Protein 1W94 (pdb70)

Radius of gyration: 20.96 Å; Cα contacts (8 Å, |Δi|>4): 658; chains: 2; bounding box: 46×51×63 Å

Secondary structure (DSSP, 8-state):
--EEE-SS--HHHHHHHHHHHH--PPB------HHHHHHHHSS-EEEEEEETTEEEEEEEE-TTS-EEEEEEEEEEE------SS---EES---TT-HHHHH---EE--S--TTEE-----SSSSB----TTSS--SEEEEEEEEEE-/-EEESSS--HHHHHHHHHHHH----B------HHHHHHHHTS-EEEEEEETTEEEEEEEE-TTS-EEEEEEEEEEE--------EES---TT-HHHHH---EE-----SB-----SSSSB----TTSS--SEEEEEEEEEE-

Sequence (290 aa):
HLLTTSRKPSQRTRSFSQRLSRIGWRYINRGKSLRDVLIEARGPVAVVSERHGNPARITFLDERGGERGYILFNPSFEKKPELADKAVRVSSCPPGSEGLCNLGLEVDESSSRDAWSIRTDEEYAWVELDARGTPAGFKLLIRDFRVGLLTTSRKPSQRTRSFSQRLSRIGWRYINRGKSLRDVLIEARGPVAVVSERHGNPARITFLDERGGERGYILFNPSFEKKPEKAVRVSSCPPGSEGLCNLGLEVDESRDAWSIRTDEEYAWVELDARGTPAGFKLLIRDFRVG

B-factor: mean 31.43, std 5.32, range [19.99, 62.9]

Nearest PDB structures (foldseek):
  1w94-assembly1_A  TM=1.005E+00  e=1.366E-31  Methanothermobacter thermautotrophicus
  1w94-assembly2_B  TM=9.569E-01  e=9.594E-29  Methanothermobacter thermautotrophicus
  8v84-assembly1_x  TM=6.342E-01  e=5.385E-05  Saccharomyces cerevisiae BY4741
  8ev3-assembly1_x  TM=5.780E-01  e=7.832E-05  Schizosaccharomyces pombe
  7ohx-assembly1_x  TM=6.015E-01  e=1.462E-04  Saccharomyces cerevisiae S288C

Solvent-accessible surface area: 15307 Å² total

Foldseek 3Di:
DEEEEDEPAAPQLVVLRVLLCVLPHHYDYPHDDVVVVLVVVCFKYWYQYDDPRFGFKIWIAGSVGHTFKMFGWGKWADPRFAAPDNAQEEQDQPPPRVSVNVSPHHHDNPDQASYHYWDDDPPARIKAGHRVNDGRRIMTRTRDMDGD/DEEEDPPAAPQQVVLRVLLCVCPHDYDYPYDDPLVVLVVVVWKYWYFYDDPRFGFKIWIATSVRHTQKMFGWGKWADPRAPPAQEELDQPPPRVQVNVSPHHYDVPASYHYWDDDPPARIKAGGNVPDGRGIMTRTRDMDGD

CATH classification: 3.40.50.10480

InterPro domains:
  IPR007109 Brix domain [PS50833] (1-155)
  IPR007109 Brix domain [SM00879] (2-153)
  IPR023548 Probable Brix domain-containing ribosomal biogenesis protein [MF_00699] (1-154)

Organism: Methanothermobacter thermautotrophicus (strain ATCC 29096 / DSM 1053 / JCM 10044 / NBRC 100330 / Delta H) (NCBI:txid187420)

Structure (mmCIF, N/CA/C/O backbone):
data_1W94
#
_entry.id   1W94
#
_cell.length_a   33.673
_cell.length_b   77.533
_cell.length_c   60.965
_cell.angle_alpha   90.00
_cell.angle_beta   100.01
_cell.angle_gamma   90.00
#
_symmetry.space_group_name_H-M   'P 1 21 1'
#
loop_
_entity.id
_entity.type
_entity.pdbx_description
1 polymer 'PROBABLE BRIX-DOMAIN RIBOSOMAL BIOGENESIS PROTEIN'
2 water water
#
loop_
_atom_site.group_PDB
_atom_site.id
_atom_site.type_symbol
_atom_site.label_atom_id
_atom_site.label_alt_id
_atom_site.label_comp_id
_atom_site.label_asym_id
_atom_site.label_entity_id
_atom_site.label_seq_id
_atom_site.pdbx_PDB_ins_code
_atom_site.Cartn_x
_atom_site.Cartn_y
_atom_site.Cartn_z
_atom_site.occupancy
_atom_site.B_iso_or_equiv
_atom_site.auth_seq_id
_atom_site.auth_comp_id
_atom_site.auth_asym_id
_atom_site.auth_atom_id
_atom_site.pdbx_PDB_model_num
ATOM 1 N N . HIS A 1 1 ? -4.347 -16.584 -34.715 1.00 40.94 0 HIS A N 1
ATOM 2 C CA . HIS A 1 1 ? -3.066 -16.428 -35.479 1.00 39.55 0 HIS A CA 1
ATOM 3 C C . HIS A 1 1 ? -1.965 -17.514 -35.312 1.00 38.68 0 HIS A C 1
ATOM 4 O O . HIS A 1 1 ? -0.946 -17.453 -36.010 1.00 39.01 0 HIS A O 1
ATOM 19 N N . LEU A 1 3 ? -0.986 -21.927 -33.865 1.00 31.56 2 LEU A N 1
ATOM 20 C CA . LEU A 1 3 ? -1.217 -23.189 -33.152 1.00 30.52 2 LEU A CA 1
ATOM 21 C C . LEU A 1 3 ? -0.193 -23.302 -32.007 1.00 29.93 2 LEU A C 1
ATOM 22 O O . LEU A 1 3 ? 1.002 -23.087 -32.212 1.00 30.25 2 LEU A O 1
ATOM 27 N N . LEU A 1 4 ? -0.662 -23.662 -30.825 1.00 28.20 3 LEU A N 1
ATOM 28 C CA . LEU A 1 4 ? 0.219 -23.923 -29.715 1.00 27.87 3 LEU A CA 1
ATOM 29 C C . LEU A 1 4 ? 0.174 -25.414 -29.371 1.00 27.61 3 LEU A C 1
ATOM 30 O O . LEU A 1 4 ? -0.888 -26.039 -29.378 1.00 27.38 3 LEU A O 1
ATOM 35 N N . THR A 1 5 ? 1.345 -25.937 -29.010 1.00 27.33 4 THR A N 1
ATOM 36 C CA . THR A 1 5 ? 1.520 -27.282 -28.489 1.00 26.62 4 THR A CA 1
ATOM 37 C C . THR A 1 5 ? 2.690 -27.264 -27.491 1.00 27.06 4 THR A C 1
ATOM 38 O O . THR A 1 5 ? 3.293 -26.211 -27.231 1.00 25.25 4 THR A O 1
ATOM 42 N N . THR A 1 6 ? 2.968 -28.430 -26.918 1.00 27.47 5 THR A N 1
ATOM 43 C CA . THR A 1 6 ? 4.048 -28.614 -25.958 1.00 28.33 5 THR A CA 1
ATOM 44 C C . THR A 1 6 ? 5.118 -29.540 -26.539 1.00 28.13 5 THR A C 1
ATOM 45 O O . THR A 1 6 ? 4.941 -30.116 -27.608 1.00 29.15 5 THR A O 1
ATOM 49 N N . SER A 1 7 ? 6.225 -29.675 -25.820 1.00 28.30 6 SER A N 1
ATOM 50 C CA . SER A 1 7 ? 7.180 -30.738 -26.031 1.00 29.28 6 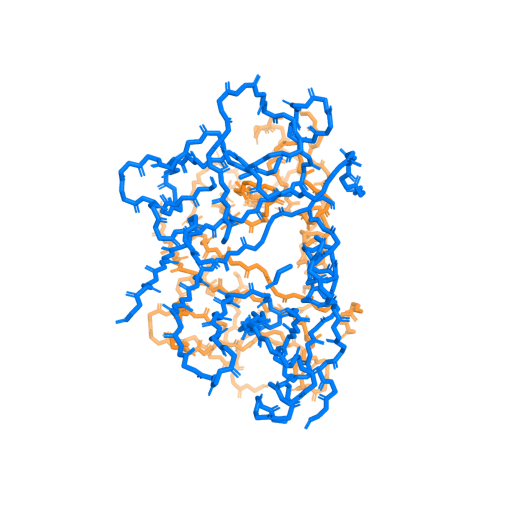SER A CA 1
ATOM 51 C C . SER A 1 7 ? 6.503 -32.108 -25.750 1.00 29.10 6 SER A C 1
ATOM 52 O O . SER A 1 7 ? 5.442 -32.166 -25.128 1.00 28.47 6 SER A O 1
ATOM 55 N N . ARG A 1 8 ? 7.095 -33.196 -26.233 1.00 30.04 7 ARG A N 1
ATOM 56 C CA . ARG A 1 8 ? 6.535 -34.526 -25.993 1.00 30.11 7 ARG A CA 1
ATOM 57 C C . ARG A 1 8 ? 6.579 -34.920 -24.510 1.00 30.36 7 ARG A C 1
ATOM 58 O O . ARG A 1 8 ? 7.527 -34.584 -23.807 1.00 30.95 7 ARG A O 1
ATOM 66 N N . LYS A 1 9 ? 5.539 -35.624 -24.067 1.00 30.37 8 LYS A N 1
ATOM 67 C CA . LYS A 1 9 ? 5.366 -36.085 -22.683 1.00 30.92 8 LYS A CA 1
ATOM 68 C C . LYS A 1 9 ? 5.480 -34.956 -21.639 1.00 30.67 8 LYS A C 1
ATOM 69 O O . LYS A 1 9 ? 6.401 -34.987 -20.809 1.00 31.36 8 LYS A O 1
ATOM 75 N N . PRO A 1 10 ? 4.559 -33.958 -21.682 1.00 30.21 9 PRO A N 1
ATOM 76 C CA . PRO A 1 10 ? 4.571 -32.830 -20.756 1.00 29.70 9 PRO A CA 1
ATOM 77 C C . PRO A 1 10 ? 3.972 -33.197 -19.397 1.00 29.02 9 PRO A C 1
ATOM 78 O O . PRO A 1 10 ? 3.105 -34.083 -19.297 1.00 27.97 9 PRO A O 1
ATOM 82 N N . SER A 1 11 ? 4.393 -32.493 -18.357 1.00 29.15 10 SER A N 1
ATOM 83 C CA . SER A 1 11 ? 3.806 -32.698 -17.035 1.00 29.30 10 SER A CA 1
ATOM 84 C C . SER A 1 11 ? 2.406 -32.095 -17.001 1.00 29.32 10 SER A C 1
ATOM 85 O O . SER A 1 11 ? 2.050 -31.300 -17.868 1.00 28.75 10 SER A O 1
ATOM 88 N N . GLN A 1 12 ? 1.635 -32.436 -15.973 1.00 29.59 11 GLN A N 1
ATOM 89 C CA . GLN A 1 12 ? 0.340 -31.798 -15.731 1.00 30.51 11 GLN A CA 1
ATOM 90 C C . GLN A 1 12 ? 0.432 -30.271 -15.720 1.00 30.51 11 GLN A C 1
ATOM 91 O O . GLN A 1 12 ? -0.424 -29.590 -16.292 1.00 30.11 11 GLN A O 1
ATOM 97 N N . ARG A 1 13 ? 1.457 -29.731 -15.059 1.00 30.12 12 ARG A N 1
ATOM 98 C CA . ARG A 1 13 ? 1.614 -28.276 -14.969 1.00 30.31 12 ARG A CA 1
ATOM 99 C C . ARG A 1 13 ? 1.874 -27.629 -16.339 1.00 29.60 12 ARG A C 1
ATOM 100 O O . ARG A 1 13 ? 1.321 -26.573 -16.663 1.00 28.67 12 ARG A O 1
ATOM 108 N N . THR A 1 14 ? 2.719 -28.262 -17.135 1.00 29.04 13 THR A N 1
ATOM 109 C CA . THR A 1 14 ? 2.983 -27.770 -18.469 1.00 29.21 13 THR A CA 1
ATOM 110 C C . THR A 1 14 ? 1.708 -27.791 -19.326 1.00 29.62 13 THR A C 1
ATOM 111 O O . THR A 1 14 ? 1.447 -26.838 -20.059 1.00 29.38 13 THR A O 1
ATOM 115 N N . ARG A 1 15 ? 0.917 -28.862 -19.201 1.00 30.26 14 ARG A N 1
ATOM 116 C CA . ARG A 1 15 ? -0.399 -28.966 -19.875 1.00 31.57 14 ARG A CA 1
ATOM 117 C C . ARG A 1 15 ? -1.356 -27.842 -19.475 1.00 29.94 14 ARG A C 1
ATOM 118 O O . ARG A 1 15 ? -1.925 -27.181 -20.321 1.00 29.32 14 ARG A O 1
ATOM 126 N N . SER A 1 16 ? -1.547 -27.683 -18.172 1.00 29.65 15 SER A N 1
ATOM 127 C CA . SER A 1 16 ? -2.412 -26.672 -17.611 1.00 29.95 15 SER A CA 1
ATOM 128 C C . SER A 1 16 ? -2.005 -25.292 -18.077 1.00 28.98 15 SER A C 1
ATOM 129 O O . SER A 1 16 ? -2.849 -24.493 -18.514 1.00 28.30 15 SER A O 1
ATOM 132 N N . PHE A 1 17 ? -0.712 -25.002 -17.939 1.00 28.05 16 PHE A N 1
ATOM 133 C CA . PHE A 1 17 ? -0.175 -23.739 -18.388 1.00 27.67 16 PHE A CA 1
ATOM 134 C C . PHE A 1 17 ? -0.493 -23.487 -19.857 1.00 27.93 16 PHE A C 1
ATOM 135 O O . PHE A 1 17 ? -0.942 -22.392 -20.219 1.00 28.34 16 PHE A O 1
ATOM 143 N N . SER A 1 18 ? -0.220 -24.476 -20.700 1.00 26.66 17 SER A N 1
ATOM 144 C CA . SER A 1 18 ? -0.278 -24.268 -22.151 1.00 27.43 17 SER A CA 1
ATOM 145 C C . SER A 1 18 ? -1.716 -24.167 -22.634 1.00 27.74 17 SER A C 1
ATOM 146 O O . SER A 1 18 ? -2.021 -23.333 -23.479 1.00 27.33 17 SER A O 1
ATOM 149 N N . GLN A 1 19 ? -2.594 -24.985 -22.047 1.00 27.81 18 GLN A N 1
ATOM 150 C CA . GLN A 1 19 ? -4.014 -24.877 -22.331 1.00 29.59 18 GLN A CA 1
ATOM 151 C C . GLN A 1 19 ? -4.554 -23.494 -21.919 1.00 28.99 18 GLN A C 1
ATOM 152 O O . GLN A 1 19 ? -5.254 -22.847 -22.701 1.00 28.73 18 GLN A O 1
ATOM 158 N N . ARG A 1 20 ? -4.248 -23.060 -20.695 1.00 28.82 19 ARG A N 1
ATOM 159 C CA . ARG A 1 20 ? -4.565 -21.696 -20.242 1.00 29.19 19 ARG A CA 1
ATOM 160 C C . ARG A 1 20 ? -4.084 -20.611 -21.213 1.00 28.26 19 ARG A C 1
ATOM 161 O O . ARG A 1 20 ? -4.837 -19.718 -21.567 1.00 27.24 19 ARG A O 1
ATOM 169 N N . LEU A 1 21 ? -2.798 -20.653 -21.581 1.00 27.55 20 LEU A N 1
ATOM 170 C CA . LEU A 1 21 ? -2.223 -19.606 -22.429 1.00 26.91 20 LEU A CA 1
ATOM 171 C C . LEU A 1 21 ? -2.909 -19.570 -23.783 1.00 27.62 20 LEU A C 1
ATOM 172 O O . LEU A 1 21 ? -3.187 -18.485 -24.334 1.00 25.88 20 LEU A O 1
ATOM 177 N N . SER A 1 22 ? -3.200 -20.750 -24.329 1.00 27.88 21 SER A N 1
ATOM 178 C CA . SER A 1 22 ? -3.793 -20.792 -25.664 1.00 29.59 21 SER A CA 1
ATOM 179 C C . SER A 1 22 ? -5.231 -20.234 -25.653 1.00 28.38 21 SER A C 1
ATOM 180 O O . SER A 1 22 ? -5.628 -19.515 -26.555 1.00 29.84 21 SER A O 1
ATOM 183 N N . ARG A 1 23 ? -5.963 -20.494 -24.583 1.00 28.64 22 ARG A N 1
ATOM 184 C CA . ARG A 1 23 ? -7.250 -19.878 -24.365 1.00 28.94 22 ARG A CA 1
ATOM 185 C C . ARG A 1 23 ? -7.122 -18.371 -24.265 1.00 27.19 22 ARG A C 1
ATOM 186 O O . ARG A 1 23 ? -7.898 -17.668 -24.878 1.00 26.40 22 ARG A O 1
ATOM 194 N N . ILE A 1 24 ? -6.156 -17.890 -23.481 1.00 26.23 23 ILE A N 1
ATOM 195 C CA . ILE A 1 24 ? -5.954 -16.442 -23.280 1.00 25.33 23 ILE A CA 1
ATOM 196 C C . ILE A 1 24 ? -5.671 -15.730 -24.618 1.00 25.65 23 ILE A C 1
ATOM 197 O O . ILE A 1 24 ? -6.212 -14.652 -24.910 1.00 25.85 23 ILE A O 1
ATOM 210 N N . GLY A 1 26 ? -6.320 -17.008 -27.680 1.00 26.96 25 GLY A N 1
ATOM 211 C CA . GLY A 1 26 ? -7.183 -17.487 -28.787 1.00 27.55 25 GLY A CA 1
ATOM 212 C C . GLY A 1 26 ? -6.365 -18.237 -29.853 1.00 28.01 25 GLY A C 1
ATOM 213 O O . GLY A 1 26 ? -6.694 -18.216 -31.020 1.00 27.78 25 GLY A O 1
ATOM 214 N N . TRP A 1 27 ? -5.281 -18.881 -29.438 1.00 27.68 26 TRP A N 1
ATOM 215 C CA . TRP A 1 27 ? -4.493 -19.736 -30.326 1.00 29.04 26 TRP A CA 1
ATOM 216 C C . TRP A 1 27 ? -5.113 -21.143 -30.301 1.00 29.91 26 TRP A C 1
ATOM 217 O O . TRP A 1 27 ? -5.630 -21.546 -29.279 1.00 30.43 26 TRP A O 1
ATOM 228 N N . ARG A 1 28 ? -5.101 -21.874 -31.407 1.00 30.56 27 ARG A N 1
ATOM 229 C CA . ARG A 1 28 ? -5.576 -23.265 -31.355 1.00 31.78 27 ARG A CA 1
ATOM 230 C C . ARG A 1 28 ? -4.594 -24.187 -30.606 1.00 31.79 27 ARG A C 1
ATOM 231 O O . ARG A 1 28 ? -3.396 -24.191 -30.901 1.00 32.05 27 ARG A O 1
ATOM 239 N N . TYR A 1 29 ? -5.096 -24.955 -29.633 1.00 31.85 28 TYR A N 1
ATOM 240 C CA . TYR A 1 29 ? -4.242 -25.885 -28.875 1.00 31.67 28 TYR A CA 1
ATOM 241 C C . TYR A 1 29 ? -4.402 -27.330 -29.336 1.00 31.75 28 TYR A C 1
ATOM 242 O O . TYR A 1 29 ? -5.527 -27.817 -29.479 1.00 31.87 28 TYR A O 1
ATOM 251 N N . ILE A 1 30 ? -3.284 -28.030 -29.540 1.00 30.98 29 ILE A N 1
ATOM 252 C CA . ILE A 1 30 ? -3.339 -29.481 -29.806 1.00 30.59 29 ILE A CA 1
ATOM 253 C C . ILE A 1 30 ? -2.417 -30.263 -28.878 1.00 29.69 29 ILE A C 1
ATOM 254 O O . ILE A 1 30 ? -1.326 -29.801 -28.552 1.00 28.76 29 ILE A O 1
ATOM 259 N N . ASN A 1 31 ? -2.842 -31.463 -28.481 1.00 28.67 30 ASN A N 1
ATOM 260 C CA . ASN A 1 31 ? -1.973 -32.328 -27.694 1.00 28.17 30 ASN A CA 1
ATOM 261 C C . ASN A 1 31 ? -0.830 -32.775 -28.588 1.00 26.57 30 ASN A C 1
ATOM 262 O O . ASN A 1 31 ? -1.021 -33.136 -29.774 1.00 25.37 30 ASN A O 1
ATOM 267 N N . ARG A 1 32 ? 0.355 -32.797 -28.015 1.00 25.16 31 ARG A N 1
ATOM 268 C CA . ARG A 1 32 ? 1.524 -33.069 -28.817 1.00 24.52 31 ARG A CA 1
ATOM 269 C C . ARG A 1 32 ? 1.569 -34.531 -29.217 1.00 23.98 31 ARG A C 1
ATOM 270 O O . ARG A 1 32 ? 2.039 -34.871 -30.314 1.00 23.97 31 ARG A O 1
ATOM 278 N N . GLY A 1 33 ? 1.054 -35.393 -28.338 1.00 23.36 32 GLY A N 1
ATOM 279 C CA . GLY A 1 33 ? 1.176 -36.833 -28.503 1.00 23.12 32 GLY A CA 1
ATOM 280 C C . GLY A 1 33 ? 2.619 -37.213 -28.813 1.00 23.03 32 GLY A C 1
ATOM 281 O O . GLY A 1 33 ? 3.540 -36.838 -28.085 1.00 22.39 32 GLY A O 1
ATOM 282 N N . LYS A 1 34 ? 2.811 -37.925 -29.912 1.00 22.33 33 LYS A N 1
ATOM 283 C CA . LYS A 1 34 ? 4.143 -38.388 -30.291 1.00 23.69 33 LYS A CA 1
ATOM 284 C C . LYS A 1 34 ? 4.639 -37.783 -31.626 1.00 24.00 33 LYS A C 1
ATOM 285 O O . LYS A 1 34 ? 5.523 -38.344 -32.286 1.00 22.94 33 LYS A O 1
ATOM 299 N N . SER A 1 36 ? 6.521 -35.439 -34.384 1.00 25.98 35 SER A N 1
ATOM 300 C CA . SER A 1 36 ? 7.654 -34.580 -34.672 1.00 25.72 35 SER A CA 1
ATOM 301 C C . SER A 1 36 ? 7.150 -33.147 -34.901 1.00 26.52 35 SER A C 1
ATOM 302 O O . SER A 1 36 ? 5.970 -32.911 -35.132 1.00 25.63 35 SER A O 1
ATOM 305 N N . LEU A 1 37 ? 8.068 -32.192 -34.821 1.00 28.23 36 LEU A N 1
ATOM 306 C CA . LEU A 1 37 ? 7.769 -30.808 -35.156 1.00 29.93 36 LEU A CA 1
ATOM 307 C C . LEU A 1 37 ? 7.251 -30.689 -36.562 1.00 29.53 36 LEU A C 1
ATOM 308 O O . LEU A 1 37 ? 6.334 -29.922 -36.815 1.00 30.23 36 LEU A O 1
ATOM 313 N N . ARG A 1 38 ? 7.850 -31.442 -37.483 1.00 29.28 37 ARG A N 1
ATOM 314 C CA . ARG A 1 38 ? 7.363 -31.488 -38.861 1.00 28.98 37 ARG A CA 1
ATOM 315 C C . ARG A 1 38 ? 5.872 -31.881 -38.965 1.00 29.10 37 ARG A C 1
ATOM 316 O O . ARG A 1 38 ? 5.102 -31.285 -39.740 1.00 28.64 37 ARG A O 1
ATOM 324 N N . ASP A 1 39 ? 5.458 -32.882 -38.195 1.00 28.45 38 ASP A N 1
ATOM 325 C CA . ASP A 1 39 ? 4.058 -33.272 -38.221 1.00 28.08 38 ASP A CA 1
ATOM 326 C C . ASP A 1 39 ? 3.162 -32.246 -37.519 1.00 27.02 38 ASP A C 1
ATOM 327 O O . ASP A 1 39 ? 2.020 -32.065 -37.898 1.00 26.47 38 ASP A O 1
ATOM 332 N N . VAL A 1 40 ? 3.680 -31.567 -36.511 1.00 26.02 39 VAL A N 1
ATOM 333 C CA . VAL A 1 40 ? 2.943 -30.431 -35.932 1.00 26.44 39 VAL A CA 1
ATOM 334 C C . VAL A 1 40 ? 2.725 -29.354 -36.989 1.00 27.06 39 VAL A C 1
ATOM 335 O O . VAL A 1 40 ? 1.618 -28.829 -37.121 1.00 27.75 39 VAL A O 1
ATOM 339 N N . LEU A 1 41 ? 3.750 -29.059 -37.784 1.00 27.37 40 LEU A N 1
ATOM 340 C CA . LEU A 1 41 ? 3.631 -27.974 -38.775 1.00 28.06 40 LEU A CA 1
ATOM 341 C C . LEU A 1 41 ? 2.644 -28.335 -39.887 1.00 27.90 40 LEU A C 1
ATOM 342 O O . LEU A 1 41 ? 1.909 -27.477 -40.402 1.00 27.03 40 LEU A O 1
ATOM 347 N N . ILE A 1 42 ? 2.612 -29.614 -40.245 1.00 28.03 41 ILE A N 1
ATOM 348 C CA . ILE A 1 42 ? 1.611 -30.112 -41.181 1.00 28.88 41 ILE A CA 1
ATOM 349 C C . ILE A 1 42 ? 0.206 -29.892 -40.633 1.00 28.65 41 ILE A C 1
ATOM 350 O O . ILE A 1 42 ? -0.681 -29.434 -41.352 1.00 29.25 41 ILE A O 1
ATOM 355 N N . GLU A 1 43 ? 0.002 -30.209 -39.368 1.00 28.60 42 GLU A N 1
ATOM 356 C CA . GLU A 1 43 ? -1.316 -30.019 -38.760 1.00 29.32 42 GLU A CA 1
ATOM 357 C C . GLU A 1 43 ? -1.709 -28.547 -38.642 1.00 29.39 42 GLU A C 1
ATOM 358 O O . GLU A 1 43 ? -2.876 -28.219 -38.816 1.00 28.65 42 GLU A O 1
ATOM 364 N N . ALA A 1 44 ? -0.731 -27.680 -38.367 1.00 28.60 43 ALA A N 1
ATOM 365 C CA . ALA A 1 44 ? -0.984 -26.257 -38.137 1.00 29.44 43 ALA A CA 1
ATOM 366 C C . ALA A 1 44 ? -1.316 -25.501 -39.416 1.00 30.17 43 ALA A C 1
ATOM 367 O O . ALA A 1 44 ? -2.162 -24.591 -39.407 1.00 31.59 43 ALA A O 1
ATOM 369 N N . ARG A 1 45 ? -0.661 -25.864 -40.518 1.00 30.05 44 ARG A N 1
ATOM 370 C CA . ARG A 1 45 ? -0.787 -25.109 -41.781 1.00 29.91 44 ARG A CA 1
ATOM 371 C C . ARG A 1 45 ? -0.661 -23.588 -41.549 1.00 29.70 44 ARG A C 1
ATOM 372 O O . ARG A 1 45 ? -1.489 -22.797 -42.009 1.00 29.32 44 ARG A O 1
ATOM 380 N N . GLY A 1 46 ? 0.397 -23.192 -40.848 1.00 29.13 45 GLY A N 1
ATOM 381 C CA . GLY A 1 46 ? 0.468 -21.844 -40.250 1.00 28.64 45 GLY A CA 1
ATOM 382 C C . GLY A 1 46 ? 1.557 -21.787 -39.189 1.00 27.25 45 GLY A C 1
ATOM 383 O O . GLY A 1 46 ? 2.237 -22.773 -38.975 1.00 27.28 45 GLY A O 1
ATOM 384 N N . PRO A 1 47 ? 1.783 -20.605 -38.583 1.00 26.72 46 PRO A N 1
ATOM 385 C CA . PRO A 1 47 ? 2.744 -20.480 -37.479 1.00 26.16 46 PRO A CA 1
ATOM 386 C C . PRO A 1 47 ? 2.410 -21.318 -36.237 1.00 25.53 46 PRO A C 1
ATOM 387 O O . PRO A 1 47 ? 1.238 -21.501 -35.892 1.00 24.66 46 PRO A O 1
ATOM 391 N N . VAL A 1 48 ? 3.455 -21.803 -35.577 1.00 24.82 47 VAL A N 1
ATOM 392 C CA . VAL A 1 48 ? 3.305 -22.519 -34.309 1.00 25.93 47 VAL A CA 1
ATOM 393 C C . VAL A 1 48 ? 4.216 -21.999 -33.190 1.00 25.55 47 VAL A C 1
ATOM 394 O O . VAL A 1 48 ? 5.314 -21.475 -33.459 1.00 24.62 47 VAL A O 1
ATOM 398 N N . ALA A 1 49 ? 3.739 -22.138 -31.949 1.00 25.98 48 ALA A N 1
ATOM 399 C CA . ALA A 1 49 ? 4.541 -21.980 -30.741 1.00 26.03 48 ALA A CA 1
ATOM 400 C C . ALA A 1 49 ? 4.560 -23.328 -30.004 1.00 26.72 48 ALA A C 1
ATOM 401 O O . ALA A 1 49 ? 3.509 -24.020 -29.903 1.00 26.27 48 ALA A O 1
ATOM 403 N N . VAL A 1 50 ? 5.746 -23.685 -29.501 1.00 25.58 49 VAL A N 1
ATOM 404 C CA . VAL A 1 50 ? 5.952 -24.898 -28.721 1.00 26.70 49 VAL A CA 1
ATOM 405 C C . VAL A 1 50 ? 6.411 -24.494 -27.303 1.00 26.94 49 VAL A C 1
ATOM 406 O O . VAL A 1 50 ? 7.435 -23.833 -27.142 1.00 26.60 49 VAL A O 1
ATOM 410 N N . VAL A 1 51 ? 5.632 -24.877 -26.291 1.00 26.83 50 VAL A N 1
ATOM 411 C CA . VAL A 1 51 ? 6.081 -24.720 -24.919 1.00 27.51 50 VAL A CA 1
ATOM 412 C C . VAL A 1 51 ? 6.877 -25.960 -24.555 1.00 27.72 50 VAL A C 1
ATOM 413 O O . VAL A 1 51 ? 6.314 -27.066 -24.471 1.00 27.95 50 VAL A O 1
ATOM 417 N N . SER A 1 52 ? 8.170 -25.789 -24.335 1.00 28.18 51 SER A N 1
ATOM 418 C CA . SER A 1 52 ? 8.992 -26.887 -23.825 1.00 29.85 51 SER A CA 1
ATOM 419 C C . SER A 1 52 ? 9.335 -26.713 -22.338 1.00 30.45 51 SER A C 1
ATOM 420 O O . SER A 1 52 ? 9.204 -25.610 -21.786 1.00 29.12 51 SER A O 1
ATOM 423 N N . GLU A 1 53 ? 9.742 -27.815 -21.703 1.00 30.91 52 GLU A N 1
ATOM 424 C CA . GLU A 1 53 ? 10.056 -27.843 -20.283 1.00 33.24 52 GLU A CA 1
ATOM 425 C C . GLU A 1 53 ? 11.492 -28.202 -20.002 1.00 33.92 52 GLU A C 1
ATOM 426 O O . GLU A 1 53 ? 12.183 -28.770 -20.846 1.00 35.53 52 GLU A O 1
ATOM 432 N N . ARG A 1 54 ? 11.920 -27.885 -18.792 1.00 33.84 53 ARG A N 1
ATOM 433 C CA . ARG A 1 54 ? 13.082 -28.511 -18.195 1.00 33.82 53 ARG A CA 1
ATOM 434 C C . ARG A 1 54 ? 12.619 -28.971 -16.821 1.00 32.19 53 ARG A C 1
ATOM 435 O O . ARG A 1 54 ? 12.043 -28.178 -16.071 1.00 31.07 53 ARG A O 1
ATOM 443 N N . HIS A 1 55 ? 12.871 -30.241 -16.487 1.00 30.09 54 HIS A N 1
ATOM 444 C CA . HIS A 1 55 ? 12.543 -30.776 -15.164 1.00 29.48 54 HIS A CA 1
ATOM 445 C C . HIS A 1 55 ? 11.049 -30.630 -14.818 1.00 29.02 54 HIS A C 1
ATOM 446 O O . HIS A 1 55 ? 10.681 -30.398 -13.658 1.00 29.51 54 HIS A O 1
ATOM 453 N N . GLY A 1 56 ? 10.186 -30.764 -15.827 1.00 28.72 55 GLY A N 1
ATOM 454 C CA . GLY A 1 56 ? 8.734 -30.780 -15.604 1.00 27.82 5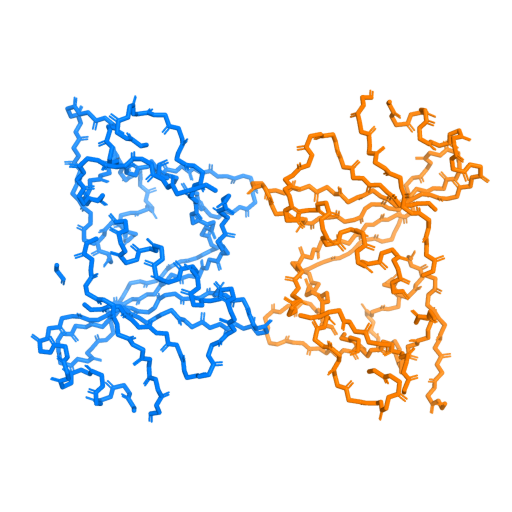5 GLY A CA 1
ATOM 455 C C . GLY A 1 56 ? 8.024 -29.438 -15.496 1.00 28.02 55 GLY A C 1
ATOM 456 O O . GLY A 1 56 ? 6.796 -29.400 -15.361 1.00 27.61 55 GLY A O 1
ATOM 457 N N . ASN A 1 57 ? 8.785 -28.341 -15.583 1.00 27.19 56 ASN A N 1
ATOM 458 C CA . ASN A 1 57 ? 8.236 -26.982 -15.628 1.00 26.72 56 ASN A CA 1
ATOM 459 C C . ASN A 1 57 ? 8.338 -26.394 -17.053 1.00 26.72 56 ASN A C 1
ATOM 460 O O . ASN A 1 57 ? 9.360 -26.572 -17.721 1.00 27.05 56 ASN A O 1
ATOM 465 N N . PRO A 1 58 ? 7.298 -25.681 -17.499 1.00 26.69 57 PRO A N 1
ATOM 466 C CA . PRO A 1 58 ? 7.456 -24.911 -18.728 1.00 27.49 57 PRO A CA 1
ATOM 467 C C . PRO A 1 58 ? 8.580 -23.865 -18.548 1.00 27.62 57 PRO A C 1
ATOM 468 O O . PRO A 1 58 ? 8.648 -23.163 -17.525 1.00 27.60 57 PRO A O 1
ATOM 472 N N . ALA A 1 59 ? 9.480 -23.811 -19.521 1.00 27.43 58 ALA A N 1
ATOM 473 C CA . ALA A 1 59 ? 10.723 -23.063 -19.404 1.00 27.33 58 ALA A CA 1
ATOM 474 C C . ALA A 1 59 ? 11.018 -22.239 -20.663 1.00 27.86 58 ALA A C 1
ATOM 475 O O . ALA A 1 59 ? 11.774 -21.259 -20.621 1.00 27.64 58 ALA A O 1
ATOM 477 N N . ARG A 1 60 ? 10.462 -22.665 -21.791 1.00 27.70 59 ARG A N 1
ATOM 478 C CA . ARG A 1 60 ? 10.744 -21.997 -23.072 1.00 27.62 59 ARG A CA 1
ATOM 479 C C . ARG A 1 60 ? 9.524 -22.074 -23.994 1.00 27.56 59 ARG A C 1
ATOM 480 O O . ARG A 1 60 ? 8.827 -23.099 -24.031 1.00 27.30 59 ARG A O 1
ATOM 488 N N . ILE A 1 61 ? 9.253 -20.967 -24.676 1.00 25.84 60 ILE A N 1
ATOM 489 C CA . ILE A 1 61 ? 8.337 -20.972 -25.813 1.00 27.33 60 ILE A CA 1
ATOM 490 C C . ILE A 1 61 ? 9.110 -20.663 -27.078 1.00 25.90 60 ILE A C 1
ATOM 491 O O . ILE A 1 61 ? 9.744 -19.622 -27.186 1.00 26.31 60 ILE A O 1
ATOM 496 N N . THR A 1 62 ? 9.064 -21.593 -28.018 1.00 25.34 61 THR A N 1
ATOM 497 C CA . THR A 1 62 ? 9.731 -21.425 -29.300 1.00 25.89 61 THR A CA 1
ATOM 498 C C . THR A 1 62 ? 8.735 -21.088 -30.386 1.00 25.19 61 THR A C 1
ATOM 499 O O . THR A 1 62 ? 7.713 -21.748 -30.497 1.00 25.03 61 THR A O 1
ATOM 503 N N . PHE A 1 63 ? 9.021 -20.072 -31.186 1.00 24.51 62 PHE A N 1
ATOM 504 C CA . PHE A 1 63 ? 8.077 -19.671 -32.218 1.00 26.80 62 PHE A CA 1
ATOM 505 C C . PHE A 1 63 ? 8.582 -20.042 -33.612 1.00 27.38 62 PHE A C 1
ATOM 506 O O . PHE A 1 63 ? 9.691 -19.684 -33.988 1.00 27.75 62 PHE A O 1
ATOM 514 N N . LEU A 1 64 ? 7.748 -20.743 -34.368 1.00 27.67 63 LEU A N 1
ATOM 515 C CA . LEU A 1 64 ? 8.069 -21.137 -35.734 1.00 28.17 63 LEU A CA 1
ATOM 516 C C . LEU A 1 64 ? 7.159 -20.489 -36.749 1.00 28.58 63 LEU A C 1
ATOM 517 O O . LEU A 1 64 ? 5.981 -20.281 -36.475 1.00 28.30 63 LEU A O 1
ATOM 522 N N . ASP A 1 65 ? 7.706 -20.191 -37.925 1.00 29.73 64 ASP A N 1
ATOM 523 C CA . ASP A 1 65 ? 6.873 -19.741 -39.021 1.00 31.60 64 ASP A CA 1
ATOM 524 C C . ASP A 1 65 ? 6.244 -20.965 -39.688 1.00 31.91 64 ASP A C 1
ATOM 525 O O . ASP A 1 65 ? 6.563 -22.107 -39.330 1.00 30.46 64 ASP A O 1
ATOM 530 N N . GLU A 1 66 ? 5.359 -20.733 -40.649 1.00 32.95 65 GLU A N 1
ATOM 531 C CA . GLU A 1 66 ? 4.611 -21.838 -41.237 1.00 34.20 65 GLU A CA 1
ATOM 532 C C . GLU A 1 66 ? 5.485 -22.908 -41.914 1.00 34.71 65 GLU A C 1
ATOM 533 O O . GLU A 1 66 ? 5.081 -24.072 -42.004 1.00 34.44 65 GLU A O 1
ATOM 539 N N . ARG A 1 67 ? 6.667 -22.511 -42.397 1.00 35.29 66 ARG A N 1
ATOM 540 C CA . ARG A 1 67 ? 7.613 -23.466 -42.996 1.00 35.35 66 ARG A CA 1
ATOM 541 C C . ARG A 1 67 ? 8.591 -24.050 -41.999 1.00 34.86 66 ARG A C 1
ATOM 542 O O . ARG A 1 67 ? 9.472 -24.815 -42.367 1.00 35.54 66 ARG A O 1
ATOM 550 N N . GLY A 1 68 ? 8.441 -23.695 -40.734 1.00 34.28 67 GLY A N 1
ATOM 551 C CA . GLY A 1 68 ? 9.290 -24.273 -39.719 1.00 33.44 67 GLY A CA 1
ATOM 552 C C . GLY A 1 68 ? 10.539 -23.489 -39.411 1.00 33.09 67 GLY A C 1
ATOM 553 O O . GLY A 1 68 ? 11.351 -23.947 -38.628 1.00 33.50 67 GLY A O 1
ATOM 554 N N . GLY A 1 69 ? 10.692 -22.308 -40.010 1.00 32.78 68 GLY A N 1
ATOM 555 C CA . GLY A 1 69 ? 11.793 -21.418 -39.658 1.00 32.42 68 GLY A CA 1
ATOM 556 C C . GLY A 1 69 ? 11.572 -20.883 -38.248 1.00 31.71 68 GLY A C 1
ATOM 557 O O . GLY A 1 69 ? 10.435 -20.610 -37.856 1.00 31.72 68 GLY A O 1
ATOM 558 N N . GLU A 1 70 ? 12.647 -20.766 -37.476 1.00 31.83 69 GLU A N 1
ATOM 559 C CA . GLU A 1 70 ? 12.548 -20.330 -36.092 1.00 31.97 69 GLU A CA 1
ATOM 560 C C . GLU A 1 70 ? 12.606 -18.819 -36.030 1.00 31.48 69 GLU A C 1
ATOM 561 O O . GLU A 1 70 ? 13.621 -18.196 -36.368 1.00 32.05 69 GLU A O 1
ATOM 567 N N . ARG A 1 71 ? 11.490 -18.242 -35.613 1.00 29.40 70 ARG A N 1
ATOM 568 C CA . ARG A 1 71 ? 11.339 -16.811 -35.497 1.00 27.74 70 ARG A CA 1
ATOM 569 C C . ARG A 1 71 ? 12.113 -16.324 -34.283 1.00 27.22 70 ARG A C 1
ATOM 570 O O . ARG A 1 71 ? 12.699 -15.243 -34.310 1.00 26.80 70 ARG A O 1
ATOM 578 N N . GLY A 1 72 ? 12.132 -17.140 -33.235 1.00 25.31 71 GLY A N 1
ATOM 579 C CA . GLY A 1 72 ? 12.691 -16.734 -31.962 1.00 25.95 71 GLY A CA 1
ATOM 580 C C . GLY A 1 72 ? 12.159 -17.569 -30.804 1.00 25.14 71 GLY A C 1
ATOM 581 O O . GLY A 1 72 ? 11.429 -18.548 -30.987 1.00 23.55 71 GLY A O 1
ATOM 582 N N . TYR A 1 73 ? 12.568 -17.217 -29.596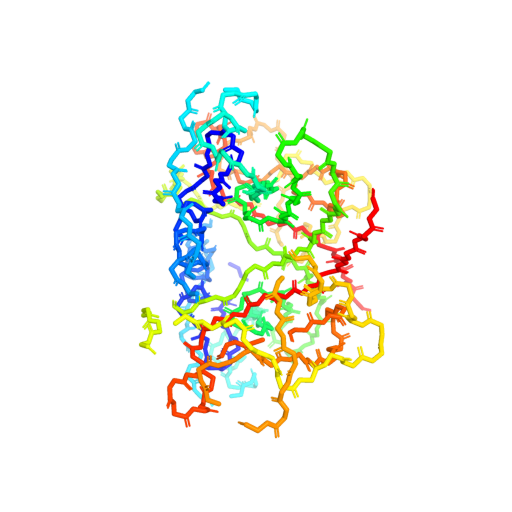 1.00 26.03 72 TYR A N 1
ATOM 583 C CA . TYR A 1 73 ? 12.136 -17.987 -28.434 1.00 26.42 72 TYR A CA 1
ATOM 584 C C . TYR A 1 73 ? 12.163 -17.125 -27.198 1.00 26.06 72 TYR A C 1
ATOM 585 O O . TYR A 1 73 ? 12.842 -16.087 -27.166 1.00 25.19 72 TYR A O 1
ATOM 594 N N . ILE A 1 74 ? 11.389 -17.533 -26.199 1.00 27.27 73 ILE A N 1
ATOM 595 C CA . ILE A 1 74 ? 11.369 -16.834 -24.905 1.00 26.85 73 ILE A CA 1
ATOM 596 C C . ILE A 1 74 ? 11.710 -17.873 -23.839 1.00 27.02 73 ILE A C 1
ATOM 597 O O . ILE A 1 74 ? 11.116 -18.968 -23.833 1.00 27.81 73 ILE A O 1
ATOM 602 N N . LEU A 1 75 ? 12.634 -17.529 -22.937 1.00 26.63 74 LEU A N 1
ATOM 603 C CA . LEU A 1 75 ? 12.892 -18.337 -21.721 1.00 27.69 74 LEU A CA 1
ATOM 604 C C . LEU A 1 75 ? 12.197 -17.661 -20.565 1.00 27.25 74 LEU A C 1
ATOM 605 O O . LEU A 1 75 ? 12.344 -16.448 -20.380 1.00 26.44 74 LEU A O 1
ATOM 610 N N . PHE A 1 76 ? 11.438 -18.448 -19.803 1.00 27.71 75 PHE A N 1
ATOM 611 C CA . PHE A 1 76 ? 10.544 -17.915 -18.774 1.00 28.58 75 PHE A CA 1
ATOM 612 C C . PHE A 1 76 ? 10.188 -18.918 -17.675 1.00 29.18 75 PHE A C 1
ATOM 613 O O . PHE A 1 76 ? 10.419 -20.105 -17.811 1.00 29.60 75 PHE A O 1
ATOM 621 N N . ASN A 1 77 ? 9.617 -18.412 -16.583 1.00 29.96 76 ASN A N 1
ATOM 622 C CA . ASN A 1 77 ? 8.903 -19.227 -15.613 1.00 30.28 76 ASN A CA 1
ATOM 623 C C . ASN A 1 77 ? 7.464 -18.712 -15.573 1.00 29.84 76 ASN A C 1
ATOM 624 O O . ASN A 1 77 ? 7.246 -17.492 -15.583 1.00 29.76 76 ASN A O 1
ATOM 629 N N . PRO A 1 78 ? 6.475 -19.616 -15.554 1.00 29.10 77 PRO A N 1
ATOM 630 C CA . PRO A 1 78 ? 5.111 -19.093 -15.423 1.00 28.73 77 PRO A CA 1
ATOM 631 C C . PRO A 1 78 ? 4.766 -18.769 -13.970 1.00 28.70 77 PRO A C 1
ATOM 632 O O . PRO A 1 78 ? 5.404 -19.275 -13.044 1.00 27.97 77 PRO A O 1
ATOM 636 N N . SER A 1 79 ? 3.809 -17.866 -13.802 1.00 28.05 78 SER A N 1
ATOM 637 C CA . SER A 1 79 ? 3.227 -17.557 -12.508 1.00 28.69 78 SER A CA 1
ATOM 638 C C . SER A 1 79 ? 1.736 -17.378 -12.765 1.00 28.96 78 SER A C 1
ATOM 639 O O . SER A 1 79 ? 1.319 -16.427 -13.425 1.00 27.69 78 SER A O 1
ATOM 642 N N . PHE A 1 80 ? 0.942 -18.319 -12.282 1.00 29.67 79 PHE A N 1
ATOM 643 C CA . PHE A 1 80 ? -0.497 -18.241 -12.460 1.00 29.74 79 PHE A CA 1
ATOM 644 C C . PHE A 1 80 ? -1.255 -18.798 -11.260 1.00 30.45 79 PHE A C 1
ATOM 645 O O . PHE A 1 80 ? -0.838 -19.778 -10.643 1.00 29.76 79 PHE A O 1
ATOM 653 N N . GLU A 1 81 ? -2.348 -18.126 -10.910 1.00 31.34 80 GLU A N 1
ATOM 654 C CA . GLU A 1 81 ? -3.248 -18.573 -9.844 1.00 32.11 80 GLU A CA 1
ATOM 655 C C . GLU A 1 81 ? -4.214 -19.655 -10.331 1.00 31.92 80 GLU A C 1
ATOM 656 O O . GLU A 1 81 ? -4.308 -19.933 -11.526 1.00 31.80 80 GLU A O 1
ATOM 670 N N . LYS A 1 83 ? -7.591 -19.598 -10.222 1.00 31.15 82 LYS A N 1
ATOM 671 C CA . LYS A 1 83 ? -8.793 -19.001 -10.800 1.00 31.24 82 LYS A CA 1
ATOM 672 C C . LYS A 1 83 ? -8.555 -18.637 -12.260 1.00 31.63 82 LYS A C 1
ATOM 673 O O . LYS A 1 83 ? -7.533 -18.056 -12.592 1.00 31.06 82 LYS A O 1
ATOM 679 N N . LYS A 1 84 ? -9.521 -18.991 -13.104 1.00 31.35 83 LYS A N 1
ATOM 680 C CA . LYS A 1 84 ? -9.530 -18.679 -14.521 1.00 32.26 83 LYS A CA 1
ATOM 681 C C . LYS A 1 84 ? -9.557 -17.159 -14.722 1.00 31.75 83 LYS A C 1
ATOM 682 O O . LYS A 1 84 ? -10.313 -16.450 -14.043 1.00 31.75 83 LYS A O 1
ATOM 688 N N . PRO A 1 85 ? -8.698 -16.647 -15.612 1.00 31.72 84 PRO A N 1
ATOM 689 C CA . PRO A 1 85 ? -8.744 -15.198 -15.903 1.00 31.60 84 PRO A CA 1
ATOM 690 C C . PRO A 1 85 ? -10.098 -14.779 -16.504 1.00 31.51 84 PRO A C 1
ATOM 691 O O . PRO A 1 85 ? -10.657 -15.505 -17.323 1.00 31.41 84 PRO A O 1
ATOM 695 N N . GLU A 1 86 ? -10.594 -13.609 -16.126 1.00 30.89 85 GLU A N 1
ATOM 696 C CA . GLU A 1 86 ? -11.822 -13.083 -16.720 1.00 31.37 85 GLU A CA 1
ATOM 697 C C . GLU A 1 86 ? -11.521 -12.207 -17.926 1.00 30.68 85 GLU A C 1
ATOM 698 O O . GLU A 1 86 ? -11.093 -11.065 -17.779 1.00 31.05 85 GLU A O 1
ATOM 704 N N . LEU A 1 87 ? -11.734 -12.751 -19.118 1.00 29.94 86 LEU A N 1
ATOM 705 C CA . LEU A 1 87 ? -11.441 -12.050 -20.371 1.00 28.96 86 LEU A CA 1
ATOM 706 C C . LEU A 1 87 ? -12.671 -11.913 -21.268 1.00 28.39 86 LEU A C 1
ATOM 707 O O . LEU A 1 87 ? -13.481 -12.816 -21.332 1.00 27.69 86 LEU A O 1
ATOM 712 N N . ALA A 1 88 ? -12.769 -10.786 -21.971 1.00 27.92 87 ALA A N 1
ATOM 713 C CA . ALA A 1 88 ? -13.857 -10.512 -22.907 1.00 27.84 87 ALA A CA 1
ATOM 714 C C . ALA A 1 88 ? -13.405 -10.646 -24.364 1.00 27.99 87 ALA A C 1
ATOM 715 O O . ALA A 1 88 ? -14.207 -10.498 -25.290 1.00 27.56 87 ALA A O 1
ATOM 717 N N . ASP A 1 89 ? -12.122 -10.934 -24.553 1.00 27.83 88 ASP A N 1
ATOM 718 C CA . ASP A 1 89 ? -11.516 -11.016 -25.874 1.00 28.08 88 ASP A CA 1
ATOM 719 C C . ASP A 1 89 ? -10.186 -11.765 -25.813 1.00 28.04 88 ASP A C 1
ATOM 720 O O . ASP A 1 89 ? -9.622 -11.977 -24.723 1.00 28.96 88 ASP A O 1
ATOM 725 N N . LYS A 1 90 ? -9.707 -12.184 -26.988 1.00 27.75 89 LYS A N 1
ATOM 726 C CA . LYS A 1 90 ? -8.314 -12.608 -27.193 1.00 29.19 89 LYS A CA 1
ATOM 727 C C . LYS A 1 90 ? -7.369 -11.533 -26.671 1.00 28.05 89 LYS A C 1
ATOM 728 O O . LYS A 1 90 ? -7.532 -10.354 -26.976 1.00 27.35 89 LYS A O 1
ATOM 734 N N . ALA A 1 91 ? -6.371 -11.931 -25.896 1.00 28.80 90 ALA A N 1
ATOM 735 C CA . ALA A 1 91 ? -5.471 -10.947 -25.302 1.00 29.03 90 ALA A CA 1
ATOM 736 C C . ALA A 1 91 ? -4.326 -10.641 -26.286 1.00 29.58 90 ALA A C 1
ATOM 737 O O . ALA A 1 91 ? -3.167 -10.985 -26.044 1.00 29.53 90 ALA A O 1
ATOM 739 N N . VAL A 1 92 ? -4.650 -9.999 -27.404 1.00 28.62 91 VAL A N 1
ATOM 740 C CA . VAL A 1 92 ? -3.630 -9.772 -28.415 1.00 29.79 91 VAL A CA 1
ATOM 741 C C . VAL A 1 92 ? -3.113 -8.328 -28.367 1.00 29.96 91 VAL A C 1
ATOM 742 O O . VAL A 1 92 ? -2.429 -7.874 -29.282 1.00 31.52 91 VAL A O 1
ATOM 746 N N . ARG A 1 93 ? -3.464 -7.610 -27.307 1.00 29.65 92 ARG A N 1
ATOM 747 C CA . ARG A 1 93 ? -3.062 -6.226 -27.173 1.00 29.06 92 ARG A CA 1
ATOM 748 C C . ARG A 1 93 ? -2.019 -6.123 -26.084 1.00 28.33 92 ARG A C 1
ATOM 749 O O . ARG A 1 93 ? -1.922 -6.991 -25.226 1.00 26.48 92 ARG A O 1
ATOM 757 N N . VAL A 1 94 ? -1.225 -5.074 -26.162 1.00 27.44 93 VAL A N 1
ATOM 758 C CA . VAL A 1 94 ? -0.263 -4.741 -25.124 1.00 28.47 93 VAL A CA 1
ATOM 759 C C . VAL A 1 94 ? -0.320 -3.210 -24.950 1.00 28.47 93 VAL A C 1
ATOM 760 O O . VAL A 1 94 ? -0.572 -2.477 -25.909 1.00 27.83 93 VAL A O 1
ATOM 764 N N . SER A 1 95 ? -0.121 -2.734 -23.729 1.00 28.05 94 SER A N 1
ATOM 765 C CA . SER A 1 95 ? -0.228 -1.313 -23.481 1.00 29.50 94 SER A CA 1
ATOM 766 C C . SER A 1 95 ? 0.986 -0.532 -24.011 1.00 29.61 94 SER A C 1
ATOM 767 O O . SER A 1 95 ? 0.838 0.615 -24.426 1.00 29.58 94 SER A O 1
ATOM 770 N N . SER A 1 96 ? 2.147 -1.184 -24.058 1.00 29.54 95 SER A N 1
ATOM 771 C CA . SER A 1 96 ? 3.408 -0.576 -24.483 1.00 30.87 95 SER A CA 1
ATOM 772 C C . SER A 1 96 ? 4.477 -1.656 -24.473 1.00 31.62 95 SER A C 1
ATOM 773 O O . SER A 1 96 ? 4.459 -2.519 -23.590 1.00 31.82 95 SER A O 1
ATOM 776 N N . CYS A 1 97 ? 5.402 -1.609 -25.437 1.00 32.16 96 CYS A N 1
ATOM 777 C CA . CYS A 1 97 ? 6.631 -2.408 -25.373 1.00 32.81 96 CYS A CA 1
ATOM 778 C C . CYS A 1 97 ? 7.821 -1.469 -25.218 1.00 32.85 96 CYS A C 1
ATOM 779 O O . CYS A 1 97 ? 8.372 -0.997 -26.209 1.00 33.57 96 CYS A O 1
ATOM 782 N N . PRO A 1 98 ? 8.231 -1.196 -23.964 1.00 32.91 97 PRO A N 1
ATOM 783 C CA . PRO A 1 98 ? 9.361 -0.286 -23.730 1.00 32.82 97 PRO A CA 1
ATOM 784 C C . PRO A 1 98 ? 10.646 -0.752 -24.454 1.00 32.21 97 PRO A C 1
ATOM 785 O O . PRO A 1 98 ? 10.764 -1.938 -24.811 1.00 32.40 97 PRO A O 1
ATOM 789 N N . PRO A 1 99 ? 11.585 0.171 -24.723 1.00 31.57 98 PRO A N 1
ATOM 790 C CA . PRO A 1 99 ? 12.784 -0.203 -25.477 1.00 31.22 98 PRO A CA 1
ATOM 791 C C . PRO A 1 99 ? 13.513 -1.406 -24.883 1.00 30.56 98 PRO A C 1
ATOM 792 O O . PRO A 1 99 ? 13.671 -1.507 -23.676 1.00 29.97 98 PRO A O 1
ATOM 796 N N . GLY A 1 100 ? 13.878 -2.343 -25.743 1.00 30.53 99 GLY A N 1
ATOM 797 C CA . GLY A 1 100 ? 14.422 -3.603 -25.308 1.00 30.29 99 GLY A CA 1
ATOM 798 C C . GLY A 1 100 ? 13.428 -4.737 -25.205 1.00 30.55 99 GLY A C 1
ATOM 799 O O . GLY A 1 100 ? 13.837 -5.865 -25.066 1.00 31.25 99 GLY A O 1
ATOM 800 N N . SER A 1 101 ? 12.123 -4.461 -25.266 1.00 30.65 100 SER A N 1
ATOM 801 C CA . SER A 1 101 ? 11.132 -5.537 -25.141 1.00 30.62 100 SER A CA 1
ATOM 802 C C . SER A 1 101 ? 10.372 -5.813 -26.437 1.00 31.19 100 SER A C 1
ATOM 803 O O . SER A 1 101 ? 9.525 -6.678 -26.445 1.00 30.97 100 SER A O 1
ATOM 806 N N . GLU A 1 102 ? 10.666 -5.063 -27.508 1.00 32.12 101 GLU A N 1
ATOM 807 C CA . GLU A 1 102 ? 9.915 -5.149 -28.767 1.00 32.49 101 GLU A CA 1
ATOM 808 C C . GLU A 1 102 ? 9.786 -6.584 -29.303 1.00 32.61 101 GLU A C 1
ATOM 809 O O . GLU A 1 102 ? 8.757 -6.940 -29.868 1.00 32.37 101 GLU A O 1
ATOM 815 N N . GLY A 1 103 ? 10.823 -7.406 -29.122 1.00 31.95 102 GLY A N 1
ATOM 816 C CA . GLY A 1 103 ? 10.810 -8.773 -29.640 1.00 30.92 102 GLY A CA 1
ATOM 817 C C . GLY A 1 103 ? 9.726 -9.614 -28.980 1.00 30.76 102 GLY A C 1
ATOM 818 O O . GLY A 1 103 ? 9.115 -10.465 -29.628 1.00 30.23 102 GLY A O 1
ATOM 819 N N . LEU A 1 104 ? 9.470 -9.386 -27.690 1.00 30.20 103 LEU A N 1
ATOM 820 C CA . LEU A 1 104 ? 8.357 -10.064 -27.029 1.00 29.49 103 LEU A CA 1
ATOM 821 C C . LEU A 1 104 ? 7.077 -9.837 -27.781 1.00 29.67 103 LEU A C 1
ATOM 822 O O . LEU A 1 104 ? 6.362 -10.789 -28.083 1.00 30.48 103 LEU A O 1
ATOM 827 N N . CYS A 1 105 ? 6.798 -8.584 -28.126 1.00 29.13 104 CYS A N 1
ATOM 828 C CA . CYS A 1 105 ? 5.592 -8.248 -28.839 1.00 30.41 104 CYS A CA 1
ATOM 829 C C . CYS A 1 105 ? 5.559 -8.869 -30.251 1.00 30.32 104 CYS A C 1
ATOM 830 O O . CYS A 1 105 ? 4.507 -9.341 -30.689 1.00 29.68 104 CYS A O 1
ATOM 833 N N . ASN A 1 106 ? 6.697 -8.848 -30.952 1.00 29.70 105 ASN A N 1
ATOM 834 C CA . ASN A 1 106 ? 6.772 -9.389 -32.300 1.00 30.52 105 ASN A CA 1
ATOM 835 C C . ASN A 1 106 ? 6.549 -10.895 -32.328 1.00 30.60 105 ASN A C 1
ATOM 836 O O . ASN A 1 106 ? 5.760 -11.387 -33.145 1.00 30.92 105 ASN A O 1
ATOM 841 N N . LEU A 1 107 ? 7.183 -11.620 -31.399 1.00 29.98 106 LEU A N 1
ATOM 842 C CA . LEU A 1 107 ? 7.049 -13.075 -31.348 1.00 30.00 106 LEU A CA 1
ATOM 843 C C . LEU A 1 107 ? 5.598 -13.482 -31.089 1.00 30.99 106 LEU A C 1
ATOM 844 O O . LEU A 1 107 ? 5.049 -14.334 -31.768 1.00 30.50 106 LEU A O 1
ATOM 857 N N . GLY A 1 109 ? 2.890 -11.731 -31.433 1.00 30.65 108 GLY A N 1
ATOM 858 C CA . GLY A 1 109 ? 1.935 -11.084 -32.314 1.00 30.47 108 GLY A CA 1
ATOM 859 C C . GLY A 1 109 ? 1.059 -10.088 -31.567 1.00 29.92 108 GLY A C 1
ATOM 860 O O . GLY A 1 109 ? -0.115 -9.976 -31.864 1.00 30.27 108 GLY A O 1
ATOM 861 N N . LEU A 1 110 ? 1.613 -9.372 -30.594 1.00 27.64 109 LEU A N 1
ATOM 862 C CA . LEU A 1 110 ? 0.800 -8.417 -29.835 1.00 28.05 109 LEU A CA 1
ATOM 863 C C . LEU A 1 110 ? 0.708 -7.083 -30.570 1.00 27.94 109 LEU A C 1
ATOM 864 O O . LEU A 1 110 ? 1.644 -6.701 -31.234 1.00 28.77 109 LEU A O 1
ATOM 869 N N . GLU A 1 111 ? -0.415 -6.379 -30.477 1.00 29.04 110 GLU A N 1
ATOM 870 C CA . GLU A 1 111 ? -0.486 -5.023 -31.041 1.00 30.64 110 GLU A CA 1
ATOM 871 C C . GLU A 1 111 ? -0.602 -4.027 -29.918 1.00 30.59 110 GLU A C 1
ATOM 872 O O . GLU A 1 111 ? -1.333 -4.251 -28.945 1.00 29.90 110 GLU A O 1
ATOM 878 N N . VAL A 1 112 ? 0.118 -2.920 -30.051 1.00 31.13 111 VAL A N 1
ATOM 879 C CA . VAL A 1 112 ? 0.039 -1.852 -29.072 1.00 31.66 111 VAL A CA 1
ATOM 880 C C . VAL A 1 112 ? -1.333 -1.182 -29.162 1.00 32.96 111 VAL A C 1
ATOM 881 O O . VAL A 1 112 ? -1.804 -0.855 -30.250 1.00 32.49 111 VAL A O 1
ATOM 885 N N . ASP A 1 113 ? -1.971 -1.004 -28.007 1.00 34.24 112 ASP A N 1
ATOM 886 C CA . ASP A 1 113 ? -3.276 -0.362 -27.915 1.00 36.19 112 ASP A CA 1
ATOM 887 C C . ASP A 1 113 ? -3.277 0.524 -26.693 1.00 36.92 112 ASP A C 1
ATOM 888 O O . ASP A 1 113 ? -3.248 0.034 -25.565 1.00 37.32 112 ASP A O 1
ATOM 893 N N . GLU A 1 114 ? -3.297 1.833 -26.926 1.00 37.65 113 GLU A N 1
ATOM 894 C CA . GLU A 1 114 ? -3.239 2.800 -25.841 1.00 39.26 113 GLU A CA 1
ATOM 895 C C . GLU A 1 114 ? -4.621 3.268 -25.418 1.00 39.32 113 GLU A C 1
ATOM 896 O O . GLU A 1 114 ? -4.743 4.084 -24.508 1.00 39.94 113 GLU A O 1
ATOM 902 N N . SER A 1 115 ? -5.660 2.767 -26.077 1.00 39.40 114 SER A N 1
ATOM 903 C CA . SER A 1 115 ? -7.012 3.177 -25.741 1.00 40.01 114 SER A CA 1
ATOM 904 C C . SER A 1 115 ? -7.558 2.483 -24.487 1.00 40.16 114 SER A C 1
ATOM 905 O O . SER A 1 115 ? -8.344 3.087 -23.753 1.00 40.51 114 SER A O 1
ATOM 908 N N . SER A 1 116 ? -7.173 1.228 -24.241 1.00 39.64 115 SER A N 1
ATOM 909 C CA . SER A 1 116 ? -7.513 0.592 -22.964 1.00 39.43 115 SER A CA 1
ATOM 910 C C . SER A 1 116 ? -6.568 -0.534 -22.573 1.00 38.98 115 SER A C 1
ATOM 911 O O . SER A 1 116 ? -5.908 -1.142 -23.419 1.00 38.39 115 SER A O 1
ATOM 914 N N . SER A 1 117 ? -6.533 -0.804 -21.272 1.00 38.75 116 SER A N 1
ATOM 915 C CA . SER A 1 117 ? -5.700 -1.852 -20.718 1.00 38.63 116 SER A CA 1
ATOM 916 C C . SER A 1 117 ? -6.491 -3.110 -20.372 1.00 37.63 116 SER A C 1
ATOM 917 O O . SER A 1 117 ? -5.958 -4.006 -19.717 1.00 38.55 116 SER A O 1
ATOM 920 N N . ARG A 1 118 ? -7.739 -3.214 -20.829 1.00 35.83 117 ARG A N 1
ATOM 921 C CA . ARG A 1 118 ? -8.511 -4.428 -20.562 1.00 33.90 117 ARG A CA 1
ATOM 922 C C . ARG A 1 118 ? -8.225 -5.531 -21.573 1.00 32.46 117 ARG A C 1
ATOM 923 O O . ARG A 1 118 ? -8.019 -5.259 -22.755 1.00 31.91 117 ARG A O 1
ATOM 931 N N . ASP A 1 119 ? -8.192 -6.772 -21.101 1.00 30.80 118 ASP A N 1
ATOM 932 C CA . ASP A 1 119 ? -7.911 -7.925 -21.979 1.00 30.53 118 ASP A CA 1
ATOM 933 C C . ASP A 1 119 ? -6.572 -7.734 -22.682 1.00 29.41 118 ASP A C 1
ATOM 934 O O . ASP A 1 119 ? -6.444 -7.975 -23.891 1.00 29.71 118 ASP A O 1
ATOM 939 N N . ALA A 1 120 ? -5.587 -7.258 -21.925 1.00 28.45 119 ALA A N 1
ATOM 940 C CA . ALA A 1 120 ? -4.324 -6.759 -22.497 1.00 27.68 119 ALA A CA 1
ATOM 941 C C . ALA A 1 120 ? -3.099 -7.120 -21.659 1.00 27.60 119 ALA A C 1
ATOM 942 O O . ALA A 1 120 ? -3.222 -7.424 -20.474 1.00 28.51 119 ALA A O 1
ATOM 944 N N . TRP A 1 121 ? -1.921 -7.104 -22.278 1.00 27.10 120 TRP A N 1
ATOM 945 C CA . TRP A 1 121 ? -0.691 -7.341 -21.554 1.00 27.13 120 TRP A CA 1
ATOM 946 C C . TRP A 1 121 ? -0.025 -6.048 -21.099 1.00 27.88 120 TRP A C 1
ATOM 947 O O . TRP A 1 121 ? -0.086 -4.989 -21.759 1.00 27.54 120 TRP A O 1
ATOM 958 N N . SER A 1 122 ? 0.607 -6.147 -19.939 1.00 27.52 121 SER A N 1
ATOM 959 C CA . SER A 1 122 ? 1.442 -5.095 -19.423 1.00 28.87 121 SER A CA 1
ATOM 960 C C . SER A 1 122 ? 2.854 -5.684 -19.380 1.00 28.76 121 SER A C 1
ATOM 961 O O . SER A 1 122 ? 3.033 -6.780 -18.852 1.00 29.14 121 SER A O 1
ATOM 964 N N . ILE A 1 123 ? 3.831 -4.983 -19.947 1.00 28.34 122 ILE A N 1
ATOM 965 C CA . ILE A 1 123 ? 5.241 -5.367 -19.880 1.00 28.34 122 ILE A CA 1
ATOM 966 C C . ILE A 1 123 ? 6.005 -4.412 -19.008 1.00 29.01 122 ILE A C 1
ATOM 967 O O . ILE A 1 123 ? 5.920 -3.186 -19.186 1.00 28.75 122 ILE A O 1
ATOM 972 N N . ARG A 1 124 ? 6.738 -4.942 -18.033 1.00 29.15 123 ARG A N 1
ATOM 973 C CA . ARG A 1 124 ? 7.545 -4.064 -17.204 1.00 29.76 123 ARG A CA 1
ATOM 974 C C . ARG A 1 124 ? 8.867 -4.683 -16.775 1.00 28.93 123 ARG A C 1
ATOM 975 O O . ARG A 1 124 ? 9.048 -5.884 -16.889 1.00 27.19 123 ARG A O 1
ATOM 983 N N . THR A 1 125 ? 9.781 -3.849 -16.265 1.00 28.72 124 THR A N 1
ATOM 984 C CA . THR A 1 125 ? 11.052 -4.348 -15.731 1.00 28.74 124 THR A CA 1
ATOM 985 C C . THR A 1 125 ? 10.833 -4.920 -14.327 1.00 28.80 124 THR A C 1
ATOM 986 O O . THR A 1 125 ? 9.786 -4.690 -13.701 1.00 27.29 124 THR A O 1
ATOM 990 N N . ASP A 1 126 ? 11.824 -5.667 -13.853 1.00 28.51 125 ASP A N 1
ATOM 991 C CA . ASP A 1 126 ? 11.745 -6.376 -12.576 1.00 29.58 125 ASP A CA 1
ATOM 992 C C . ASP A 1 126 ? 13.147 -6.451 -11.975 1.00 28.73 125 ASP A C 1
ATOM 993 O O . ASP A 1 126 ? 14.125 -6.358 -12.698 1.00 27.50 125 ASP A O 1
ATOM 998 N N . GLU A 1 127 ? 13.247 -6.630 -10.659 1.00 29.52 126 GLU A N 1
ATOM 999 C CA . GLU A 1 127 ? 14.564 -6.701 -10.017 1.00 29.81 126 GLU A CA 1
ATOM 1000 C C . GLU A 1 127 ? 15.262 -8.045 -10.280 1.00 30.26 126 GLU A C 1
ATOM 1001 O O . GLU A 1 127 ? 16.495 -8.127 -10.251 1.00 29.81 126 GLU A O 1
ATOM 1007 N N . GLU A 1 128 ? 14.473 -9.092 -10.528 1.00 29.57 127 GLU A N 1
ATOM 1008 C CA . GLU A 1 128 ? 15.025 -10.412 -10.780 1.00 30.39 127 GLU A CA 1
ATOM 1009 C C . GLU A 1 128 ? 14.966 -10.833 -12.253 1.00 29.86 127 GLU A C 1
ATOM 1010 O O . GLU A 1 128 ? 15.953 -11.348 -12.813 1.00 29.87 127 GLU A O 1
ATOM 1016 N N . TYR A 1 129 ? 13.799 -10.660 -12.859 1.00 28.04 128 TYR A N 1
ATOM 1017 C CA . TYR A 1 129 ? 13.579 -11.085 -14.239 1.00 27.18 128 TYR A CA 1
ATOM 1018 C C . TYR A 1 129 ? 13.916 -9.965 -15.181 1.00 26.04 128 TYR A C 1
ATOM 1019 O O . TYR A 1 129 ? 13.861 -8.790 -14.795 1.00 26.11 128 TYR A O 1
ATOM 1028 N N . ALA A 1 130 ? 14.253 -10.315 -16.419 1.00 25.34 129 ALA A N 1
ATOM 1029 C CA . ALA A 1 130 ? 14.454 -9.296 -17.469 1.00 25.44 129 ALA A CA 1
ATOM 1030 C C . ALA A 1 130 ? 13.179 -8.442 -17.691 1.00 25.64 129 ALA A C 1
ATOM 1031 O O . ALA A 1 130 ? 13.230 -7.206 -17.755 1.00 26.14 129 ALA A O 1
ATOM 1033 N N . TRP A 1 131 ? 12.047 -9.131 -17.801 1.00 26.44 130 TRP A N 1
ATOM 1034 C CA . TRP A 1 131 ? 10.733 -8.539 -17.998 1.00 26.47 130 TRP A CA 1
ATOM 1035 C C . TRP A 1 131 ? 9.690 -9.373 -17.276 1.00 27.39 130 TRP A C 1
ATOM 1036 O O . TRP A 1 131 ? 9.834 -10.605 -17.144 1.00 27.93 130 TRP A O 1
ATOM 1047 N N . VAL A 1 132 ? 8.632 -8.709 -16.813 1.00 27.35 131 VAL A N 1
ATOM 1048 C CA . VAL A 1 132 ? 7.404 -9.394 -16.408 1.00 27.65 131 VAL A CA 1
ATOM 1049 C C . VAL A 1 132 ? 6.256 -8.967 -17.350 1.00 28.28 131 VAL A C 1
ATOM 1050 O O . VAL A 1 132 ? 5.998 -7.747 -17.525 1.00 28.02 131 VAL A O 1
ATOM 1062 N N . GLU A 1 134 ? 2.415 -9.230 -17.660 1.00 28.22 133 GLU A N 1
ATOM 1063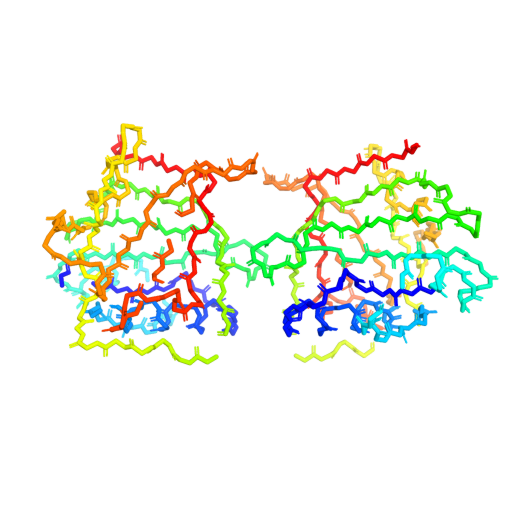 C CA . GLU A 1 134 ? 1.279 -9.490 -16.817 1.00 28.67 133 GLU A CA 1
ATOM 1064 C C . GLU A 1 134 ? -0.025 -9.258 -17.575 1.00 27.77 133 GLU A C 1
ATOM 1065 O O . GLU A 1 134 ? -0.219 -8.224 -18.211 1.00 27.14 133 GLU A O 1
ATOM 1071 N N . LEU A 1 135 ? -0.910 -10.231 -17.473 1.00 26.52 134 LEU A N 1
ATOM 1072 C CA . LEU A 1 135 ? -2.208 -10.144 -18.101 1.00 27.07 134 LEU A CA 1
ATOM 1073 C C . LEU A 1 135 ? -3.121 -9.260 -17.257 1.00 28.24 134 LEU A C 1
ATOM 1074 O O . LEU A 1 135 ? -3.233 -9.451 -16.031 1.00 27.95 134 LEU A O 1
ATOM 1087 N N . ASP A 1 137 ? -7.058 -8.186 -16.922 1.00 27.90 136 ASP A N 1
ATOM 1088 C CA . ASP A 1 137 ? -8.329 -8.815 -17.301 1.00 28.58 136 ASP A CA 1
ATOM 1089 C C . ASP A 1 137 ? -9.357 -7.838 -17.909 1.00 27.88 136 ASP A C 1
ATOM 1090 O O . ASP A 1 137 ? -9.041 -6.668 -18.179 1.00 27.70 136 ASP A O 1
ATOM 1095 N N . ALA A 1 138 ? -10.578 -8.326 -18.116 1.00 27.49 137 ALA A N 1
ATOM 1096 C CA . ALA A 1 138 ? -11.652 -7.541 -18.753 1.00 27.41 137 ALA A CA 1
ATOM 1097 C C . ALA A 1 138 ? -12.010 -6.267 -18.000 1.00 27.87 137 ALA A C 1
ATOM 1098 O O . ALA A 1 138 ? -12.745 -5.430 -18.517 1.00 27.83 137 ALA A O 1
ATOM 1100 N N . ARG A 1 139 ? -11.520 -6.132 -16.769 1.00 27.98 138 ARG A N 1
ATOM 1101 C CA . ARG A 1 139 ? -11.756 -4.924 -15.987 1.00 29.09 138 ARG A CA 1
ATOM 1102 C C . ARG A 1 139 ? -10.481 -4.075 -15.885 1.00 29.80 138 ARG A C 1
ATOM 1103 O O . ARG A 1 139 ? -10.465 -3.047 -15.206 1.00 30.36 138 ARG A O 1
ATOM 1111 N N . GLY A 1 140 ? -9.425 -4.523 -16.554 1.00 30.75 139 GLY A N 1
ATOM 1112 C CA . GLY A 1 140 ? -8.127 -3.866 -16.507 1.00 32.22 139 GLY A CA 1
ATOM 1113 C C . GLY A 1 140 ? -7.390 -3.980 -15.183 1.00 32.39 139 GLY A C 1
ATOM 1114 O O . GLY A 1 140 ? -6.549 -3.132 -14.867 1.00 33.85 139 GLY A O 1
ATOM 1115 N N . THR A 1 141 ? -7.706 -5.004 -14.399 1.00 31.96 140 THR A N 1
ATOM 1116 C CA . THR A 1 141 ? -6.945 -5.313 -13.184 1.00 31.95 140 THR A CA 1
ATOM 1117 C C . THR A 1 141 ? -6.188 -6.649 -13.391 1.00 31.31 140 THR A C 1
ATOM 1118 O O . THR A 1 141 ? -6.504 -7.398 -14.321 1.00 31.09 140 THR A O 1
ATOM 1122 N N . PRO A 1 142 ? -5.165 -6.933 -12.563 1.00 31.14 141 PRO A N 1
ATOM 1123 C CA . PRO A 1 142 ? -4.318 -8.115 -12.789 1.00 31.32 141 PRO A CA 1
ATOM 1124 C C . PRO A 1 142 ? -5.090 -9.429 -12.794 1.00 31.43 141 PRO A C 1
ATOM 1125 O O . PRO A 1 142 ? -5.854 -9.701 -11.869 1.00 30.57 141 PRO A O 1
ATOM 1129 N N . ALA A 1 143 ? -4.882 -10.225 -13.845 1.00 31.16 142 ALA A N 1
ATOM 1130 C CA . ALA A 1 143 ? -5.659 -11.451 -14.077 1.00 31.60 142 ALA A CA 1
ATOM 1131 C C . ALA A 1 143 ? -5.188 -12.648 -13.245 1.00 32.01 142 ALA A C 1
ATOM 1132 O O . ALA A 1 143 ? -5.874 -13.688 -13.186 1.00 32.66 142 ALA A O 1
ATOM 1134 N N . GLY A 1 144 ? -4.020 -12.517 -12.619 1.00 31.30 143 GLY A N 1
ATOM 1135 C CA . GLY A 1 144 ? -3.383 -13.650 -11.967 1.00 30.64 143 GLY A CA 1
ATOM 1136 C C . GLY A 1 144 ? -2.693 -14.574 -12.955 1.00 30.16 143 GLY A C 1
ATOM 1137 O O . GLY A 1 144 ? -2.793 -15.802 -12.828 1.00 30.99 143 GLY A O 1
ATOM 1138 N N . PHE A 1 145 ? -2.042 -13.988 -13.960 1.00 28.95 144 PHE A N 1
ATOM 1139 C CA . PHE A 1 145 ? -1.324 -14.749 -14.982 1.00 28.63 144 PHE A CA 1
ATOM 1140 C C . PHE A 1 145 ? -0.153 -13.940 -15.535 1.00 28.49 144 PHE A C 1
ATOM 1141 O O . PHE A 1 145 ? -0.349 -12.918 -16.226 1.00 28.19 144 PHE A O 1
ATOM 1149 N N . LYS A 1 146 ? 1.062 -14.410 -15.257 1.00 28.17 145 LYS A N 1
ATOM 1150 C CA . LYS A 1 146 ? 2.267 -13.704 -15.659 1.00 28.00 145 LYS A CA 1
ATOM 1151 C C . LYS A 1 146 ? 3.250 -14.628 -16.342 1.00 28.01 145 LYS A C 1
ATOM 1152 O O . LYS A 1 146 ? 3.329 -15.823 -16.042 1.00 27.94 145 LYS A O 1
ATOM 1158 N N . LEU A 1 147 ? 4.018 -14.034 -17.244 1.00 27.05 146 LEU A N 1
ATOM 1159 C CA . LEU A 1 147 ? 5.192 -14.660 -17.809 1.00 27.78 146 LEU A CA 1
ATOM 1160 C C . LEU A 1 147 ? 6.411 -13.926 -17.256 1.00 26.33 146 LEU A C 1
ATOM 1161 O O . LEU A 1 147 ? 6.564 -12.725 -17.459 1.00 25.81 146 LEU A O 1
ATOM 1166 N N . LEU A 1 148 ? 7.248 -14.668 -16.520 1.00 25.03 147 LEU A N 1
ATOM 1167 C CA . LEU A 1 148 ? 8.419 -14.116 -15.881 1.00 24.70 147 LEU A CA 1
ATOM 1168 C C . LEU A 1 148 ? 9.586 -14.396 -16.810 1.00 24.67 147 LEU A C 1
ATOM 1169 O O . LEU A 1 148 ? 10.091 -15.509 -16.879 1.00 24.08 147 LEU A O 1
ATOM 1174 N N . ILE A 1 149 ? 9.983 -13.375 -17.547 1.00 25.98 148 ILE A N 1
ATOM 1175 C CA . ILE A 1 149 ? 10.870 -13.570 -18.688 1.00 26.90 148 ILE A CA 1
ATOM 1176 C C . ILE A 1 149 ? 12.308 -13.457 -18.231 1.00 26.99 148 ILE A C 1
ATOM 1177 O O . ILE A 1 149 ? 12.726 -12.428 -17.716 1.00 26.82 148 ILE A O 1
ATOM 1182 N N . ARG A 1 150 ? 13.048 -14.536 -18.429 1.00 27.73 149 ARG A N 1
ATOM 1183 C CA . ARG A 1 150 ? 14.469 -14.574 -18.182 1.00 28.17 149 ARG A CA 1
ATOM 1184 C C . ARG A 1 150 ? 15.279 -14.020 -19.346 1.00 28.11 149 ARG A C 1
ATOM 1185 O O . ARG A 1 150 ? 16.297 -13.361 -19.129 1.00 27.91 149 ARG A O 1
ATOM 1193 N N . ASP A 1 151 ? 14.836 -14.273 -20.575 1.00 27.39 150 ASP A N 1
ATOM 1194 C CA . ASP A 1 151 ? 15.617 -13.863 -21.749 1.00 28.96 150 ASP A CA 1
ATOM 1195 C C . ASP A 1 151 ? 14.706 -14.107 -22.949 1.00 28.26 150 ASP A C 1
ATOM 1196 O O . ASP A 1 151 ? 13.703 -14.841 -22.838 1.00 26.91 150 ASP A O 1
ATOM 1201 N N . PHE A 1 152 ? 15.033 -13.490 -24.080 1.00 27.52 151 PHE A N 1
ATOM 1202 C CA . PHE A 1 152 ? 14.389 -13.866 -25.350 1.00 27.38 151 PHE A CA 1
ATOM 1203 C C . PHE A 1 152 ? 15.303 -13.491 -26.488 1.00 27.00 151 PHE A C 1
ATOM 1204 O O . PHE A 1 152 ? 16.085 -12.542 -26.387 1.00 26.74 151 PHE A O 1
ATOM 1212 N N . ARG A 1 153 ? 15.170 -14.213 -27.583 1.00 26.94 152 ARG A N 1
ATOM 1213 C CA . ARG A 1 153 ? 16.017 -13.981 -28.742 1.00 27.91 152 ARG A CA 1
ATOM 1214 C C . ARG A 1 153 ? 15.167 -14.084 -29.976 1.00 29.12 152 ARG A C 1
ATOM 1215 O O . ARG A 1 153 ? 14.340 -14.992 -30.102 1.00 28.35 152 ARG A O 1
ATOM 1223 N N . VAL A 1 154 ? 15.416 -13.171 -30.900 1.00 29.97 153 VAL A N 1
ATOM 1224 C CA . VAL A 1 154 ? 14.698 -13.113 -32.164 1.00 32.30 153 VAL A CA 1
ATOM 1225 C C . VAL A 1 154 ? 15.710 -13.205 -33.284 1.00 33.27 153 VAL A C 1
ATOM 1226 O O . VAL A 1 154 ? 16.684 -12.453 -33.284 1.00 32.77 153 VAL A O 1
ATOM 1230 N N . GLY A 1 155 ? 15.489 -14.145 -34.208 1.00 34.41 154 GLY A N 1
ATOM 1231 C CA . GLY A 1 155 ? 16.324 -14.299 -35.397 1.00 35.86 154 GLY A CA 1
ATOM 1232 C C . GLY A 1 155 ? 17.653 -14.949 -35.071 1.00 37.60 154 GLY A C 1
ATOM 1233 O O . GLY A 1 155 ? 18.698 -14.560 -35.627 1.00 39.79 154 GLY A O 1
ATOM 1242 N N . LEU B 1 3 ? 11.631 -25.986 12.286 1.00 33.70 2 LEU B N 1
ATOM 1243 C CA . LEU B 1 3 ? 10.307 -25.433 11.983 1.00 32.40 2 LEU B CA 1
ATOM 1244 C C . LEU B 1 3 ? 10.310 -24.744 10.620 1.00 31.12 2 LEU B C 1
ATOM 1245 O O . LEU B 1 3 ? 11.194 -23.937 10.336 1.00 30.54 2 LEU B O 1
ATOM 1250 N N . LEU B 1 4 ? 9.311 -25.033 9.791 1.00 29.98 3 LEU B N 1
ATOM 1251 C CA . LEU B 1 4 ? 9.218 -24.372 8.469 1.00 29.19 3 LEU B CA 1
ATOM 1252 C C . LEU B 1 4 ? 7.923 -23.582 8.309 1.00 28.54 3 LEU B C 1
ATOM 1253 O O . LEU B 1 4 ? 6.851 -24.055 8.680 1.00 28.25 3 LEU B O 1
ATOM 1258 N N . THR B 1 5 ? 8.028 -22.369 7.778 1.00 28.34 4 THR B N 1
ATOM 1259 C CA . THR B 1 5 ? 6.827 -21.593 7.423 1.00 28.54 4 THR B CA 1
ATOM 1260 C C . THR B 1 5 ? 7.080 -20.799 6.146 1.00 28.63 4 THR B C 1
ATOM 1261 O O . THR B 1 5 ? 8.080 -21.011 5.454 1.00 28.93 4 THR B O 1
ATOM 1265 N N . THR B 1 6 ? 6.180 -19.892 5.810 1.00 28.80 5 THR B N 1
ATOM 1266 C CA . THR B 1 6 ? 6.361 -19.091 4.612 1.00 28.70 5 THR B CA 1
ATOM 1267 C C . THR B 1 6 ? 6.418 -17.628 4.981 1.00 29.03 5 THR B C 1
ATOM 1268 O O . THR B 1 6 ? 6.260 -17.264 6.154 1.00 29.00 5 THR B O 1
ATOM 1272 N N . SER B 1 7 ? 6.606 -16.792 3.967 1.00 28.92 6 SER B N 1
ATOM 1273 C CA . SER B 1 7 ? 6.398 -15.372 4.098 1.00 29.60 6 SER B CA 1
ATOM 1274 C C . SER B 1 7 ? 4.888 -15.152 4.294 1.00 30.42 6 SER B C 1
ATOM 1275 O O . SER B 1 7 ? 4.100 -16.091 4.190 1.00 30.50 6 SER B O 1
ATOM 1278 N N . ARG B 1 8 ? 4.472 -13.932 4.606 1.00 31.79 7 ARG B N 1
ATOM 1279 C CA . ARG B 1 8 ? 3.046 -13.689 4.829 1.00 32.67 7 ARG B CA 1
ATOM 1280 C C . ARG B 1 8 ? 2.234 -13.624 3.535 1.00 32.66 7 ARG B C 1
ATOM 1281 O O . ARG B 1 8 ? 2.750 -13.232 2.480 1.00 32.79 7 ARG B O 1
ATOM 1289 N N . LYS B 1 9 ? 0.974 -14.049 3.617 1.00 33.01 8 LYS B N 1
ATOM 1290 C CA . LYS B 1 9 ? 0.084 -14.165 2.439 1.00 32.88 8 LYS B CA 1
ATOM 1291 C C . LYS B 1 9 ? 0.653 -14.994 1.277 1.00 33.05 8 LYS B C 1
ATOM 1292 O O . LYS B 1 9 ? 0.760 -14.495 0.144 1.00 32.99 8 LYS B O 1
ATOM 1298 N N . PRO B 1 10 ? 0.988 -16.276 1.531 1.00 32.35 9 PRO B N 1
ATOM 1299 C CA . PRO B 1 10 ? 1.614 -17.020 0.445 1.00 31.67 9 PRO B CA 1
ATOM 1300 C C . PRO B 1 10 ? 0.571 -17.441 -0.582 1.00 31.57 9 PRO B C 1
ATOM 1301 O O . PRO B 1 10 ? -0.604 -17.527 -0.247 1.00 30.70 9 PRO B O 1
ATOM 1305 N N . SER B 1 11 ? 0.989 -17.692 -1.827 1.00 31.02 10 SER B N 1
ATOM 1306 C CA . SER B 1 11 ? 0.080 -18.266 -2.806 1.00 31.11 10 SER B CA 1
ATOM 1307 C C . SER B 1 11 ? -0.202 -19.712 -2.405 1.00 31.18 10 SER B C 1
ATOM 1308 O O . SER B 1 11 ? 0.460 -20.267 -1.521 1.00 30.39 10 SER B O 1
ATOM 1311 N N . GLN B 1 12 ? -1.171 -20.323 -3.075 1.00 31.15 11 GLN B N 1
ATOM 1312 C CA . GLN B 1 12 ? -1.509 -21.713 -2.811 1.00 31.77 11 GLN B CA 1
ATOM 1313 C C . GLN B 1 12 ? -0.376 -22.634 -3.249 1.00 31.09 11 GLN B C 1
ATOM 1314 O O . GLN B 1 12 ? -0.127 -23.671 -2.625 1.00 31.23 11 GLN B O 1
ATOM 1320 N N . ARG B 1 13 ? 0.297 -22.269 -4.330 1.00 30.41 12 ARG B N 1
ATOM 1321 C CA . ARG B 1 13 ? 1.412 -23.065 -4.814 1.00 30.57 12 ARG B CA 1
ATOM 1322 C C . ARG B 1 13 ? 2.526 -23.101 -3.755 1.00 30.08 12 ARG B C 1
ATOM 1323 O O . ARG B 1 13 ? 3.110 -24.149 -3.479 1.00 29.74 12 ARG B O 1
ATOM 1331 N N . THR B 1 14 ? 2.777 -21.953 -3.136 1.00 29.33 13 THR B N 1
ATOM 1332 C CA . THR B 1 14 ? 3.799 -21.841 -2.096 1.00 28.92 13 THR B CA 1
ATOM 1333 C C . THR B 1 14 ? 3.431 -22.675 -0.872 1.00 28.78 13 THR B C 1
ATOM 1334 O O . THR B 1 14 ? 4.259 -23.449 -0.378 1.00 28.52 13 THR B O 1
ATOM 1338 N N . ARG B 1 15 ? 2.180 -22.537 -0.432 1.00 28.39 14 ARG B N 1
ATOM 1339 C CA . ARG B 1 15 ? 1.659 -23.241 0.734 1.00 28.59 14 ARG B CA 1
ATOM 1340 C C . ARG B 1 15 ? 1.809 -24.742 0.559 1.00 28.25 14 ARG B C 1
ATOM 1341 O O . ARG B 1 15 ? 2.199 -25.452 1.484 1.00 27.23 14 ARG B O 1
ATOM 1349 N N . SER B 1 16 ? 1.474 -25.208 -0.636 1.00 27.60 15 SER B N 1
ATOM 1350 C CA . SER B 1 16 ? 1.454 -26.629 -0.928 1.00 27.55 15 SER B CA 1
ATOM 1351 C C . SER B 1 16 ? 2.868 -27.214 -1.080 1.00 26.98 15 SER B C 1
ATOM 1352 O O . SER B 1 16 ? 3.158 -28.294 -0.542 1.00 26.57 15 SER B O 1
ATOM 1355 N N . PHE B 1 17 ? 3.744 -26.487 -1.775 1.00 25.59 16 PHE B N 1
ATOM 1356 C CA . PHE B 1 17 ? 5.145 -26.868 -1.860 1.00 25.11 16 PHE B CA 1
ATOM 1357 C C . PHE B 1 17 ? 5.774 -27.007 -0.463 1.00 25.26 16 PHE B C 1
ATOM 1358 O O . PHE B 1 17 ? 6.531 -27.951 -0.188 1.00 24.72 16 PHE B O 1
ATOM 1366 N N . SER B 1 18 ? 5.472 -26.040 0.398 1.00 25.70 17 SER B N 1
ATOM 1367 C CA . SER B 1 18 ? 6.128 -25.929 1.706 1.00 25.61 17 SER B CA 1
ATOM 1368 C C . SER B 1 18 ? 5.704 -27.050 2.604 1.00 25.72 17 SER B C 1
ATOM 1369 O O . SER B 1 18 ? 6.548 -27.646 3.294 1.00 24.89 17 SER B O 1
ATOM 1372 N N . GLN B 1 19 ? 4.404 -27.344 2.570 1.00 25.04 18 GLN B N 1
ATOM 1373 C CA . GLN B 1 19 ? 3.858 -28.465 3.292 1.00 26.82 18 GLN B CA 1
ATOM 1374 C C . GLN B 1 19 ? 4.506 -29.761 2.854 1.00 26.22 18 GLN B C 1
ATOM 1375 O O . GLN B 1 19 ? 4.861 -30.569 3.701 1.00 26.54 18 GLN B O 1
ATOM 1381 N N . ARG B 1 20 ? 4.678 -29.955 1.547 1.00 26.13 19 ARG B N 1
ATOM 1382 C CA . ARG B 1 20 ? 5.272 -31.189 1.053 1.00 26.40 19 ARG B CA 1
ATOM 1383 C C . ARG B 1 20 ? 6.750 -31.295 1.440 1.00 26.06 19 ARG B C 1
ATOM 1384 O O . ARG B 1 20 ? 7.202 -32.329 1.939 1.00 25.51 19 ARG B O 1
ATOM 1392 N N . LEU B 1 21 ? 7.494 -30.217 1.228 1.00 25.22 20 LEU B N 1
ATOM 1393 C CA . LEU B 1 21 ? 8.881 -30.182 1.626 1.00 25.09 20 LEU B CA 1
ATOM 1394 C C . LEU B 1 21 ? 9.026 -30.587 3.107 1.00 26.15 20 LEU B C 1
ATOM 1395 O O . LEU B 1 21 ? 9.876 -31.413 3.469 1.00 26.24 20 LEU B O 1
ATOM 1400 N N . SER B 1 22 ? 8.159 -30.031 3.946 1.00 26.42 21 SER B N 1
ATOM 1401 C CA . SER B 1 22 ? 8.229 -30.214 5.374 1.00 27.19 21 SER B CA 1
ATOM 1402 C C . SER B 1 22 ? 7.996 -31.663 5.762 1.00 27.91 21 SER B C 1
ATOM 1403 O O . SER B 1 22 ? 8.731 -32.199 6.596 1.00 27.78 21 SER B O 1
ATOM 1406 N N . ARG B 1 23 ? 6.971 -32.279 5.163 1.00 27.80 22 ARG B N 1
ATOM 1407 C CA . ARG B 1 23 ? 6.745 -33.719 5.261 1.00 28.94 22 ARG B CA 1
ATOM 1408 C C . ARG B 1 23 ? 7.985 -34.547 4.874 1.00 28.71 22 ARG B C 1
ATOM 1409 O O . ARG B 1 23 ? 8.437 -35.390 5.649 1.00 29.18 22 ARG B O 1
ATOM 1417 N N . ILE B 1 24 ? 8.507 -34.323 3.668 1.00 28.78 23 ILE B N 1
ATOM 1418 C CA . ILE B 1 24 ? 9.674 -35.040 3.157 1.00 28.55 23 ILE B CA 1
ATOM 1419 C C . ILE B 1 24 ? 10.865 -34.956 4.121 1.00 29.51 23 ILE B C 1
ATOM 1420 O O . ILE B 1 24 ? 11.542 -35.963 4.364 1.00 29.46 23 ILE B O 1
ATOM 1433 N N . GLY B 1 26 ? 10.855 -34.205 7.417 1.00 30.63 25 GLY B N 1
ATOM 1434 C CA . GLY B 1 26 ? 10.562 -34.431 8.824 1.00 30.49 25 GLY B CA 1
ATOM 1435 C C . GLY B 1 26 ? 10.649 -33.119 9.589 1.00 30.62 25 GLY B C 1
ATOM 1436 O O . GLY B 1 26 ? 10.985 -33.103 10.771 1.00 30.23 25 GLY B O 1
ATOM 1437 N N . TRP B 1 27 ? 10.375 -32.014 8.897 1.00 30.88 26 TRP B N 1
ATOM 1438 C CA . TRP B 1 27 ? 10.249 -30.704 9.528 1.00 31.43 26 TRP B CA 1
ATOM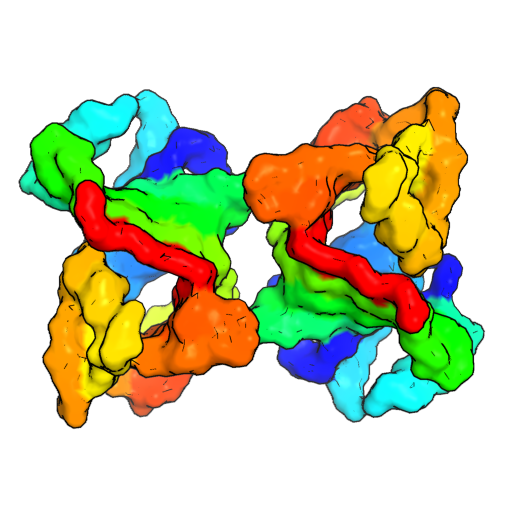 1439 C C . TRP B 1 27 ? 8.806 -30.468 9.958 1.00 32.11 26 TRP B C 1
ATOM 1440 O O . TRP B 1 27 ? 7.887 -31.180 9.551 1.00 32.38 26 TRP B O 1
ATOM 1451 N N . ARG B 1 28 ? 8.623 -29.470 10.806 1.00 32.54 27 ARG B N 1
ATOM 1452 C CA . ARG B 1 28 ? 7.321 -29.153 11.331 1.00 32.61 27 ARG B CA 1
ATOM 1453 C C . ARG B 1 28 ? 6.815 -27.904 10.608 1.00 32.36 27 ARG B C 1
ATOM 1454 O O . ARG B 1 28 ? 7.414 -26.836 10.726 1.00 32.48 27 ARG B O 1
ATOM 1462 N N . TYR B 1 29 ? 5.726 -28.042 9.858 1.00 31.89 28 TYR B N 1
ATOM 1463 C CA . TYR B 1 29 ? 5.106 -26.902 9.195 1.00 31.93 28 TYR B CA 1
ATOM 1464 C C . TYR B 1 29 ? 4.085 -26.200 10.076 1.00 32.21 28 TYR B C 1
ATOM 1465 O O . TYR B 1 29 ? 3.266 -26.854 10.715 1.00 32.09 28 TYR B O 1
ATOM 1474 N N . ILE B 1 30 ? 4.145 -24.869 10.126 1.00 32.46 29 ILE B N 1
ATOM 1475 C CA . ILE B 1 30 ? 2.995 -24.100 10.618 1.00 32.57 29 ILE B CA 1
ATOM 1476 C C . ILE B 1 30 ? 2.617 -23.013 9.617 1.00 32.40 29 ILE B C 1
ATOM 1477 O O . ILE B 1 30 ? 3.483 -22.404 8.987 1.00 31.74 29 ILE B O 1
ATOM 1482 N N . ASN B 1 31 ? 1.313 -22.799 9.480 1.00 31.61 30 ASN B N 1
ATOM 1483 C CA . ASN B 1 31 ? 0.774 -21.702 8.715 1.00 31.81 30 ASN B CA 1
ATOM 1484 C C . ASN B 1 31 ? 1.249 -20.353 9.257 1.00 31.67 30 ASN B C 1
ATOM 1485 O O . ASN B 1 31 ? 1.167 -20.099 10.462 1.00 31.21 30 ASN B O 1
ATOM 1490 N N . ARG B 1 32 ? 1.745 -19.495 8.369 1.00 31.28 31 ARG B N 1
ATOM 1491 C CA . ARG B 1 32 ? 2.314 -18.204 8.775 1.00 31.82 31 ARG B CA 1
ATOM 1492 C C . ARG B 1 32 ? 1.308 -17.221 9.379 1.00 32.30 31 ARG B C 1
ATOM 1493 O O . ARG B 1 32 ? 1.599 -16.579 10.390 1.00 32.23 31 ARG B O 1
ATOM 1501 N N . GLY B 1 33 ? 0.155 -17.085 8.727 1.00 32.83 32 GLY B N 1
ATOM 1502 C CA . GLY B 1 33 ? -0.890 -16.175 9.172 1.00 34.02 32 GLY B CA 1
ATOM 1503 C C . GLY B 1 33 ? -0.412 -14.745 9.299 1.00 34.71 32 GLY B C 1
ATOM 1504 O O . GLY B 1 33 ? 0.169 -14.185 8.367 1.00 34.54 32 GLY B O 1
ATOM 1505 N N . LYS B 1 34 ? -0.653 -14.159 10.464 1.00 35.26 33 LYS B N 1
ATOM 1506 C CA . LYS B 1 34 ? -0.282 -12.773 10.713 1.00 36.40 33 LYS B CA 1
ATOM 1507 C C . LYS B 1 34 ? 0.950 -12.644 11.626 1.00 37.07 33 LYS B C 1
ATOM 1508 O O . LYS B 1 34 ? 1.352 -11.532 11.980 1.00 37.11 33 LYS B O 1
ATOM 1522 N N . SER B 1 36 ? 4.546 -12.313 13.267 1.00 37.77 35 SER B N 1
ATOM 1523 C CA . SER B 1 36 ? 5.784 -11.622 12.989 1.00 37.16 35 SER B CA 1
ATOM 1524 C C . SER B 1 36 ? 6.887 -12.661 12.999 1.00 36.93 35 SER B C 1
ATOM 1525 O O . SER B 1 36 ? 6.714 -13.775 13.522 1.00 36.22 35 SER B O 1
ATOM 1528 N N . LEU B 1 37 ? 8.032 -12.280 12.443 1.00 36.93 36 LEU B N 1
ATOM 1529 C CA . LEU B 1 37 ? 9.204 -13.140 12.425 1.00 36.94 36 LEU B CA 1
ATOM 1530 C C . LEU B 1 37 ? 9.647 -13.521 13.849 1.00 36.64 36 LEU B C 1
ATOM 1531 O O . LEU B 1 37 ? 10.117 -14.644 14.092 1.00 36.55 36 LEU B O 1
ATOM 1536 N N . ARG B 1 38 ? 9.471 -12.593 14.786 1.00 35.69 37 ARG B N 1
ATOM 1537 C CA . ARG B 1 38 ? 9.779 -12.859 16.180 1.00 35.29 37 ARG B CA 1
ATOM 1538 C C . ARG B 1 38 ? 8.809 -13.883 16.783 1.00 34.97 37 ARG B C 1
ATOM 1539 O O . ARG B 1 38 ? 9.232 -14.731 17.577 1.00 35.18 37 ARG B O 1
ATOM 1547 N N . ASP B 1 39 ? 7.529 -13.823 16.399 1.00 34.11 38 ASP B N 1
ATOM 1548 C CA . ASP B 1 39 ? 6.534 -14.780 16.903 1.00 33.67 38 ASP B CA 1
ATOM 1549 C C . ASP B 1 39 ? 6.842 -16.201 16.429 1.00 33.11 38 ASP B C 1
ATOM 1550 O O . ASP B 1 39 ? 6.640 -17.173 17.153 1.00 32.71 38 ASP B O 1
ATOM 1555 N N . VAL B 1 40 ? 7.350 -16.311 15.203 1.00 32.91 39 VAL B N 1
ATOM 1556 C CA . VAL B 1 40 ? 7.719 -17.599 14.629 1.00 32.34 39 VAL B CA 1
ATOM 1557 C C . VAL B 1 40 ? 8.908 -18.240 15.355 1.00 32.38 39 VAL B C 1
ATOM 1558 O O . VAL B 1 40 ? 8.851 -19.412 15.720 1.00 32.28 39 VAL B O 1
ATOM 1562 N N . LEU B 1 41 ? 9.966 -17.465 15.578 1.00 32.62 40 LEU B N 1
ATOM 1563 C CA . LEU B 1 41 ? 11.132 -17.932 16.348 1.00 33.04 40 LEU B CA 1
ATOM 1564 C C . LEU B 1 41 ? 10.786 -18.462 17.746 1.00 33.49 40 LEU B C 1
ATOM 1565 O O . LEU B 1 41 ? 11.471 -19.349 18.288 1.00 33.36 40 LEU B O 1
ATOM 1570 N N . ILE B 1 42 ? 9.722 -17.910 18.325 1.00 33.89 41 ILE B N 1
ATOM 1571 C CA . ILE B 1 42 ? 9.256 -18.309 19.650 1.00 34.14 41 ILE B CA 1
ATOM 1572 C C . ILE B 1 42 ? 8.547 -19.657 19.585 1.00 34.36 41 ILE B C 1
ATOM 1573 O O . ILE B 1 42 ? 8.812 -20.544 20.398 1.00 34.66 41 ILE B O 1
ATOM 1578 N N . GLU B 1 43 ? 7.659 -19.813 18.609 1.00 34.47 42 GLU B N 1
ATOM 1579 C CA . GLU B 1 43 ? 7.011 -21.092 18.372 1.00 34.58 42 GLU B CA 1
ATOM 1580 C C . GLU B 1 43 ? 8.059 -22.142 18.011 1.00 34.53 42 GLU B C 1
ATOM 1581 O O . GLU B 1 43 ? 7.996 -23.284 18.474 1.00 34.68 42 GLU B O 1
ATOM 1587 N N . ALA B 1 44 ? 9.030 -21.730 17.206 1.00 34.11 43 ALA B N 1
ATOM 1588 C CA . ALA B 1 44 ? 10.091 -22.610 16.734 1.00 34.14 43 ALA B CA 1
ATOM 1589 C C . ALA B 1 44 ? 10.865 -23.300 17.845 1.00 34.15 43 ALA B C 1
ATOM 1590 O O . ALA B 1 44 ? 11.201 -24.474 17.705 1.00 34.85 43 ALA B O 1
ATOM 1592 N N . ARG B 1 45 ? 11.167 -22.578 18.926 1.00 33.07 44 ARG B N 1
ATOM 1593 C CA . ARG B 1 45 ? 11.993 -23.123 20.005 1.00 33.04 44 ARG B CA 1
ATOM 1594 C C . ARG B 1 45 ? 13.316 -23.653 19.438 1.00 31.67 44 ARG B C 1
ATOM 1595 O O . ARG B 1 45 ? 13.933 -24.564 19.998 1.00 31.30 44 ARG B O 1
ATOM 1603 N N . GLY B 1 46 ? 13.738 -23.069 18.314 1.00 30.40 45 GLY B N 1
ATOM 1604 C CA . GLY B 1 46 ? 14.895 -23.550 17.579 1.00 28.80 45 GLY B CA 1
ATOM 1605 C C . GLY B 1 46 ? 15.025 -22.931 16.198 1.00 27.86 45 GLY B C 1
ATOM 1606 O O . GLY B 1 46 ? 14.417 -21.890 15.925 1.00 27.28 45 GLY B O 1
ATOM 1607 N N . PRO B 1 47 ? 15.833 -23.562 15.325 1.00 27.25 46 PRO B N 1
ATOM 1608 C CA . PRO B 1 47 ? 16.074 -23.068 13.972 1.00 26.92 46 PRO B CA 1
ATOM 1609 C C . PRO B 1 47 ? 14.817 -23.098 13.142 1.00 26.60 46 PRO B C 1
ATOM 1610 O O . PRO B 1 47 ? 13.976 -24.001 13.293 1.00 26.05 46 PRO B O 1
ATOM 1614 N N . VAL B 1 48 ? 14.706 -22.113 12.258 1.00 26.70 47 VAL B N 1
ATOM 1615 C CA . VAL B 1 48 ? 13.563 -22.013 11.359 1.00 26.84 47 VAL B CA 1
ATOM 1616 C C . VAL B 1 48 ? 13.970 -21.822 9.888 1.00 26.39 47 VAL B C 1
ATOM 1617 O O . VAL B 1 48 ? 15.052 -21.291 9.580 1.00 27.09 47 VAL B O 1
ATOM 1621 N N . ALA B 1 49 ? 13.121 -22.313 9.000 1.00 25.55 48 ALA B N 1
ATOM 1622 C CA . ALA B 1 49 ? 13.245 -22.068 7.581 1.00 25.82 48 ALA B CA 1
ATOM 1623 C C . ALA B 1 49 ? 12.016 -21.299 7.116 1.00 25.39 48 ALA B C 1
ATOM 1624 O O . ALA B 1 49 ? 10.884 -21.617 7.507 1.00 25.64 48 ALA B O 1
ATOM 1626 N N . VAL B 1 50 ? 12.250 -20.268 6.313 1.00 24.73 49 VAL B N 1
ATOM 1627 C CA . VAL B 1 50 ? 11.173 -19.446 5.779 1.00 24.37 49 VAL B CA 1
ATOM 1628 C C . VAL B 1 50 ? 11.190 -19.476 4.254 1.00 23.96 49 VAL B C 1
ATOM 1629 O O . VAL B 1 50 ? 12.200 -19.155 3.611 1.00 23.23 49 VAL B O 1
ATOM 1633 N N . VAL B 1 51 ? 10.082 -19.926 3.686 1.00 24.73 50 VAL B N 1
ATOM 1634 C CA . VAL B 1 51 ? 9.957 -19.996 2.232 1.00 24.83 50 VAL B CA 1
ATOM 1635 C C . VAL B 1 51 ? 9.297 -18.728 1.781 1.00 25.98 50 VAL B C 1
ATOM 1636 O O . VAL B 1 51 ? 8.151 -18.449 2.170 1.00 25.47 50 VAL B O 1
ATOM 1640 N N . SER B 1 52 ? 10.026 -17.943 0.998 1.00 26.03 51 SER B N 1
ATOM 1641 C CA . SER B 1 52 ? 9.468 -16.721 0.428 1.00 27.51 51 SER B CA 1
ATOM 1642 C C . SER B 1 52 ? 9.290 -16.800 -1.094 1.00 28.37 51 SER B C 1
ATOM 1643 O O . SER B 1 52 ? 9.760 -17.730 -1.758 1.00 28.11 51 SER B O 1
ATOM 1646 N N . GLU B 1 53 ? 8.548 -15.838 -1.624 1.00 29.59 52 GLU B N 1
ATOM 1647 C CA . GLU B 1 53 ? 8.074 -15.910 -2.998 1.00 31.30 52 GLU B CA 1
ATOM 1648 C C . GLU B 1 53 ? 8.631 -14.809 -3.870 1.00 30.91 52 GLU B C 1
ATOM 1649 O O . GLU B 1 53 ? 9.059 -13.777 -3.383 1.00 31.66 52 GLU B O 1
ATOM 1655 N N . ARG B 1 54 ? 8.613 -15.050 -5.173 1.00 30.77 53 ARG B N 1
ATOM 1656 C CA . ARG B 1 54 ? 8.627 -13.990 -6.154 1.00 30.85 53 ARG B CA 1
ATOM 1657 C C . ARG B 1 54 ? 7.438 -14.218 -7.051 1.00 29.34 53 ARG B C 1
ATOM 1658 O O . ARG B 1 54 ? 7.299 -15.308 -7.589 1.00 28.82 53 ARG B O 1
ATOM 1666 N N . HIS B 1 55 ? 6.593 -13.199 -7.206 1.00 28.16 54 HIS B N 1
ATOM 1667 C CA . HIS B 1 55 ? 5.464 -13.239 -8.149 1.00 26.79 54 HIS B CA 1
ATOM 1668 C C . HIS B 1 55 ? 4.590 -14.493 -7.960 1.00 26.94 54 HIS B C 1
ATOM 1669 O O . HIS B 1 55 ? 4.164 -15.122 -8.927 1.00 26.28 54 HIS B O 1
ATOM 1676 N N . GLY B 1 56 ? 4.376 -14.875 -6.703 1.00 26.95 55 GLY B N 1
ATOM 1677 C CA . GLY B 1 56 ? 3.506 -16.002 -6.382 1.00 26.88 55 GLY B CA 1
ATOM 1678 C C . GLY B 1 56 ? 4.151 -17.372 -6.400 1.00 27.32 55 GLY B C 1
ATOM 1679 O O . GLY B 1 56 ? 3.469 -18.347 -6.084 1.00 27.90 55 GLY B O 1
ATOM 1680 N N . ASN B 1 57 ? 5.438 -17.464 -6.786 1.00 26.08 56 ASN B N 1
ATOM 1681 C CA . ASN B 1 57 ? 6.150 -18.747 -6.826 1.00 25.83 56 ASN B CA 1
ATOM 1682 C C . ASN B 1 57 ? 7.123 -18.840 -5.661 1.00 26.30 56 ASN B C 1
ATOM 1683 O O . ASN B 1 57 ? 7.762 -17.840 -5.334 1.00 27.69 56 ASN B O 1
ATOM 1688 N N . PRO B 1 58 ? 7.276 -20.035 -5.062 1.00 26.37 57 PRO B N 1
ATOM 1689 C CA . PRO B 1 58 ? 8.300 -20.138 -4.032 1.00 26.76 57 PRO B CA 1
ATOM 1690 C C . PRO B 1 58 ? 9.651 -19.944 -4.722 1.00 27.63 57 PRO B C 1
ATOM 1691 O O . PRO B 1 58 ? 9.878 -20.532 -5.799 1.00 28.07 57 PRO B O 1
ATOM 1695 N N . ALA B 1 59 ? 10.531 -19.125 -4.146 1.00 26.96 58 ALA B N 1
ATOM 1696 C CA . ALA B 1 59 ? 11.769 -18.760 -4.855 1.00 26.82 58 ALA B CA 1
ATOM 1697 C C . ALA B 1 59 ? 12.976 -18.761 -3.933 1.00 27.06 58 ALA B C 1
ATOM 1698 O O . ALA B 1 59 ? 14.097 -18.864 -4.381 1.00 26.63 58 ALA B O 1
ATOM 1700 N N . ARG B 1 60 ? 12.747 -18.665 -2.630 1.00 26.60 59 ARG B N 1
ATOM 1701 C CA . ARG B 1 60 ? 13.860 -18.578 -1.740 1.00 26.37 59 ARG B CA 1
ATOM 1702 C C . ARG B 1 60 ? 13.523 -19.264 -0.438 1.00 27.02 59 ARG B C 1
ATOM 1703 O O . ARG B 1 60 ? 12.404 -19.153 0.089 1.00 25.97 59 ARG B O 1
ATOM 1711 N N . ILE B 1 61 ? 14.498 -19.980 0.082 1.00 26.92 60 ILE B N 1
ATOM 1712 C CA . ILE B 1 61 ? 14.343 -20.484 1.412 1.00 26.73 60 ILE B CA 1
ATOM 1713 C C . ILE B 1 61 ? 15.459 -19.967 2.271 1.00 25.73 60 ILE B C 1
ATOM 1714 O O . ILE B 1 61 ? 16.630 -20.116 1.953 1.00 25.84 60 ILE B O 1
ATOM 1719 N N . THR B 1 62 ? 15.060 -19.299 3.343 1.00 25.46 61 THR B N 1
ATOM 1720 C CA . THR B 1 62 ? 15.986 -18.646 4.269 1.00 25.25 61 THR B CA 1
ATOM 1721 C C . THR B 1 62 ? 16.052 -19.404 5.597 1.00 24.95 61 THR B C 1
ATOM 1722 O O . THR B 1 62 ? 15.030 -19.666 6.210 1.00 24.32 61 THR B O 1
ATOM 1726 N N . PHE B 1 63 ? 17.279 -19.694 6.039 1.00 24.82 62 PHE B N 1
ATOM 1727 C CA . PHE B 1 63 ? 17.519 -20.488 7.237 1.00 25.35 62 PHE B CA 1
ATOM 1728 C C . PHE B 1 63 ? 18.006 -19.629 8.385 1.00 24.95 62 PHE B C 1
ATOM 1729 O O . PHE B 1 63 ? 19.059 -18.991 8.303 1.00 24.81 62 PHE B O 1
ATOM 1737 N N . LEU B 1 64 ? 17.212 -19.612 9.442 1.00 25.12 63 LEU B N 1
ATOM 1738 C CA . LEU B 1 64 ? 17.508 -18.834 10.629 1.00 25.91 63 LEU B CA 1
ATOM 1739 C C . LEU B 1 64 ? 17.845 -19.769 11.771 1.00 26.60 63 LEU B C 1
ATOM 1740 O O . LEU B 1 64 ? 17.336 -20.897 11.836 1.00 26.26 63 LEU B O 1
ATOM 1745 N N . ASP B 1 65 ? 18.687 -19.289 12.677 1.00 27.27 64 ASP B N 1
ATOM 1746 C CA . ASP B 1 65 ? 18.890 -19.977 13.931 1.00 28.26 64 ASP B CA 1
ATOM 1747 C C . ASP B 1 65 ? 17.857 -19.428 14.908 1.00 28.45 64 ASP B C 1
ATOM 1748 O O . ASP B 1 65 ? 17.155 -18.472 14.578 1.00 27.96 64 ASP B O 1
ATOM 1753 N N . GLU B 1 66 ? 17.762 -20.038 16.089 1.00 28.93 65 GLU B N 1
ATOM 1754 C CA . GLU B 1 66 ? 16.756 -19.681 17.099 1.00 29.78 65 GLU B CA 1
ATOM 1755 C C . GLU B 1 66 ? 16.851 -18.231 17.590 1.00 29.81 65 GLU B C 1
ATOM 1756 O O . GLU B 1 66 ? 15.880 -17.680 18.125 1.00 30.08 65 GLU B O 1
ATOM 1762 N N . ARG B 1 67 ? 18.035 -17.641 17.444 1.00 29.88 66 ARG B N 1
ATOM 1763 C CA . ARG B 1 67 ? 18.267 -16.239 17.781 1.00 29.93 66 ARG B CA 1
ATOM 1764 C C . ARG B 1 67 ? 17.763 -15.290 16.694 1.00 29.50 66 ARG B C 1
ATOM 1765 O O . ARG B 1 67 ? 17.652 -14.089 16.920 1.00 29.83 66 ARG B O 1
ATOM 1773 N N . GLY B 1 68 ? 17.460 -15.814 15.514 1.00 29.41 67 GLY B N 1
ATOM 1774 C CA . GLY B 1 68 ? 17.060 -14.951 14.421 1.00 29.29 67 GLY B CA 1
ATOM 1775 C C . GLY B 1 68 ? 18.167 -14.743 13.401 1.00 29.47 67 GLY B C 1
ATOM 1776 O O . GLY B 1 68 ? 17.914 -14.239 12.304 1.00 29.49 67 GLY B O 1
ATOM 1777 N N . GLY B 1 69 ? 19.383 -15.148 13.764 1.00 29.15 68 GLY B N 1
ATOM 1778 C CA . GLY B 1 69 ? 20.532 -15.081 12.875 1.00 29.00 68 GLY B CA 1
ATOM 1779 C C . GLY B 1 69 ? 20.347 -15.856 11.587 1.00 29.03 68 GLY B C 1
ATOM 1780 O O . GLY B 1 69 ? 19.858 -16.985 11.568 1.00 29.36 68 GLY B O 1
ATOM 1781 N N . GLU B 1 70 ? 20.749 -15.242 10.493 1.00 29.03 69 GLU B N 1
ATOM 1782 C CA . GLU B 1 70 ? 20.630 -15.878 9.194 1.00 29.82 69 GLU B CA 1
ATOM 1783 C C . GLU B 1 70 ? 21.798 -16.837 8.924 1.00 28.77 69 GLU B C 1
ATOM 1784 O O . GLU B 1 70 ? 22.947 -16.405 8.820 1.00 29.05 69 GLU B O 1
ATOM 1790 N N . ARG B 1 71 ? 21.507 -18.132 8.815 1.00 27.72 70 ARG B N 1
ATOM 1791 C CA . ARG B 1 71 ? 22.542 -19.133 8.514 1.00 27.30 70 ARG B CA 1
ATOM 1792 C C . ARG B 1 71 ? 22.921 -19.106 7.017 1.00 26.97 70 ARG B C 1
ATOM 1793 O O . ARG B 1 71 ? 24.063 -19.415 6.632 1.00 27.10 70 ARG B O 1
ATOM 1801 N N . GLY B 1 72 ? 21.957 -18.753 6.185 1.00 25.44 71 GLY B N 1
ATOM 1802 C CA . GLY B 1 72 ? 22.163 -18.695 4.738 1.00 25.15 71 GLY B CA 1
ATOM 1803 C C . GLY B 1 72 ? 20.855 -18.860 4.036 1.00 25.70 71 GLY B C 1
ATOM 1804 O O . GLY B 1 72 ? 19.803 -18.842 4.667 1.00 25.16 71 GLY B O 1
ATOM 1805 N N . TYR B 1 73 ? 20.898 -19.032 2.720 1.00 25.89 72 TYR B N 1
ATOM 1806 C CA . TYR B 1 73 ? 19.681 -19.186 1.974 1.00 27.04 72 TYR B CA 1
ATOM 1807 C C . TYR B 1 73 ? 19.925 -19.906 0.658 1.00 26.98 72 TYR B C 1
ATOM 1808 O O . TYR B 1 73 ? 21.079 -20.033 0.217 1.00 26.58 72 TYR B O 1
ATOM 1817 N N . ILE B 1 74 ? 18.825 -20.328 0.038 1.00 26.71 73 ILE B N 1
ATOM 1818 C CA . ILE B 1 74 ? 18.839 -21.043 -1.222 1.00 27.29 73 ILE B CA 1
ATOM 1819 C C . ILE B 1 74 ? 17.819 -20.403 -2.158 1.00 27.36 73 ILE B C 1
ATOM 1820 O O . ILE B 1 74 ? 16.655 -20.244 -1.791 1.00 26.91 73 ILE B O 1
ATOM 1825 N N . LEU B 1 75 ? 18.274 -20.051 -3.352 1.00 27.63 74 LEU B N 1
ATOM 1826 C CA . LEU B 1 75 ? 17.417 -19.557 -4.447 1.00 28.24 74 LEU B CA 1
ATOM 1827 C C . LEU B 1 75 ? 17.105 -20.735 -5.344 1.00 27.73 74 LEU B C 1
ATOM 1828 O O . LEU B 1 75 ? 18.023 -21.381 -5.833 1.00 27.72 74 LEU B O 1
ATOM 1833 N N . PHE B 1 76 ? 15.824 -20.979 -5.607 1.00 26.61 75 PHE B N 1
ATOM 1834 C CA . PHE B 1 76 ? 15.410 -22.212 -6.262 1.00 27.86 75 PHE B CA 1
ATOM 1835 C C . PHE B 1 76 ? 14.120 -22.030 -7.012 1.00 27.43 75 PHE B C 1
ATOM 1836 O O . PHE B 1 76 ? 13.446 -21.032 -6.829 1.00 28.75 75 PHE B O 1
ATOM 1844 N N . ASN B 1 77 ? 13.838 -22.961 -7.920 1.00 28.54 76 ASN B N 1
ATOM 1845 C CA . ASN B 1 77 ? 12.492 -23.192 -8.448 1.00 28.30 76 ASN B CA 1
ATOM 1846 C C . ASN B 1 77 ? 12.074 -24.602 -8.029 1.00 28.11 76 ASN B C 1
ATOM 1847 O O . ASN B 1 77 ? 12.849 -25.556 -8.180 1.00 28.29 76 ASN B O 1
ATOM 1852 N N . PRO B 1 78 ? 10.851 -24.756 -7.512 1.00 28.13 77 PRO B N 1
ATOM 1853 C CA . PRO B 1 78 ? 10.403 -26.118 -7.216 1.00 27.97 77 PRO B CA 1
ATOM 1854 C C .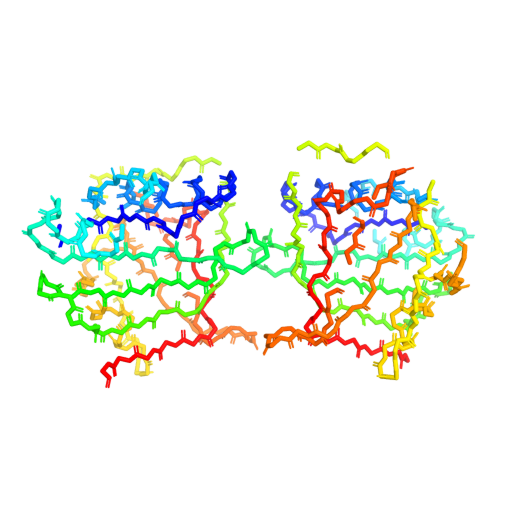 PRO B 1 78 ? 10.007 -26.875 -8.474 1.00 27.89 77 PRO B C 1
ATOM 1855 O O . PRO B 1 78 ? 9.580 -26.270 -9.454 1.00 27.98 77 PRO B O 1
ATOM 1859 N N . SER B 1 79 ? 10.104 -28.195 -8.418 1.00 27.21 78 SER B N 1
ATOM 1860 C CA . SER B 1 79 ? 9.562 -29.049 -9.443 1.00 27.67 78 SER B CA 1
ATOM 1861 C C . SER B 1 79 ? 8.964 -30.266 -8.745 1.00 28.11 78 SER B C 1
ATOM 1862 O O . SER B 1 79 ? 9.692 -31.073 -8.169 1.00 27.93 78 SER B O 1
ATOM 1865 N N . PHE B 1 80 ? 7.647 -30.395 -8.786 1.00 28.08 79 PHE B N 1
ATOM 1866 C CA . PHE B 1 80 ? 6.986 -31.548 -8.153 1.00 28.83 79 PHE B CA 1
ATOM 1867 C C . PHE B 1 80 ? 5.790 -31.987 -8.968 1.00 29.40 79 PHE B C 1
ATOM 1868 O O . PHE B 1 80 ? 5.113 -31.149 -9.569 1.00 28.80 79 PHE B O 1
ATOM 1876 N N . GLU B 1 81 ? 5.557 -33.298 -9.001 1.00 30.76 80 GLU B N 1
ATOM 1877 C CA . GLU B 1 81 ? 4.405 -33.886 -9.679 1.00 32.86 80 GLU B CA 1
ATOM 1878 C C . GLU B 1 81 ? 3.205 -33.817 -8.744 1.00 34.05 80 GLU B C 1
ATOM 1879 O O . GLU B 1 81 ? 3.342 -33.503 -7.563 1.00 33.64 80 GLU B O 1
ATOM 1893 N N . LYS B 1 83 ? 1.093 -36.325 -7.590 1.00 39.31 82 LYS B N 1
ATOM 1894 C CA . LYS B 1 83 ? 1.045 -37.275 -6.474 1.00 40.17 82 LYS B CA 1
ATOM 1895 C C . LYS B 1 83 ? 2.167 -37.123 -5.462 1.00 40.23 82 LYS B C 1
ATOM 1896 O O . LYS B 1 83 ? 3.294 -36.832 -5.823 1.00 40.35 82 LYS B O 1
ATOM 1902 N N . LYS B 1 84 ? 1.827 -37.302 -4.189 1.00 40.77 83 LYS B N 1
ATOM 1903 C CA . LYS B 1 84 ? 2.798 -37.255 -3.108 1.00 41.41 83 LYS B CA 1
ATOM 1904 C C . LYS B 1 84 ? 3.769 -38.442 -3.224 1.00 41.66 83 LYS B C 1
ATOM 1905 O O . LYS B 1 84 ? 3.377 -39.516 -3.682 1.00 41.53 83 LYS B O 1
ATOM 1911 N N . PRO B 1 85 ? 5.042 -38.247 -2.831 1.00 41.94 84 PRO B N 1
ATOM 1912 C CA . PRO B 1 85 ? 5.968 -39.373 -2.769 1.00 42.21 84 PRO B CA 1
ATOM 1913 C C . PRO B 1 85 ? 5.653 -40.236 -1.558 1.00 42.50 84 PRO B C 1
ATOM 1914 O O . PRO B 1 85 ? 5.181 -39.715 -0.544 1.00 42.53 84 PRO B O 1
ATOM 1918 N N . GLU B 1 86 ? 5.898 -41.541 -1.662 1.00 42.88 85 GLU B N 1
ATOM 1919 C CA . GLU B 1 86 ? 5.722 -42.440 -0.522 1.00 43.07 85 GLU B CA 1
ATOM 1920 C C . GLU B 1 86 ? 7.000 -42.547 0.319 1.00 43.26 85 GLU B C 1
ATOM 1921 O O . GLU B 1 86 ? 8.087 -42.827 -0.200 1.00 43.26 85 GLU B O 1
ATOM 1927 N N . LYS B 1 90 ? 11.443 -40.105 6.455 1.00 34.96 89 LYS B N 1
ATOM 1928 C CA . LYS B 1 90 ? 11.967 -38.757 6.238 1.00 35.58 89 LYS B CA 1
ATOM 1929 C C . LYS B 1 90 ? 13.366 -38.776 5.600 1.00 35.50 89 LYS B C 1
ATOM 1930 O O . LYS B 1 90 ? 14.287 -39.438 6.101 1.00 35.92 89 LYS B O 1
ATOM 1936 N N . ALA B 1 91 ? 13.500 -38.056 4.483 1.00 35.52 90 ALA B N 1
ATOM 1937 C CA . ALA B 1 91 ? 14.702 -38.081 3.654 1.00 35.38 90 ALA B CA 1
ATOM 1938 C C . ALA B 1 91 ? 15.712 -37.048 4.119 1.00 35.49 90 ALA B C 1
ATOM 1939 O O . ALA B 1 91 ? 15.695 -35.892 3.681 1.00 36.45 90 ALA B O 1
ATOM 1941 N N . VAL B 1 92 ? 16.602 -37.466 5.004 1.00 35.47 91 VAL B N 1
ATOM 1942 C CA . VAL B 1 92 ? 17.619 -36.559 5.518 1.00 35.18 91 VAL B CA 1
ATOM 1943 C C . VAL B 1 92 ? 19.015 -36.977 5.086 1.00 34.76 91 VAL B C 1
ATOM 1944 O O . VAL B 1 92 ? 20.003 -36.466 5.598 1.00 34.92 91 VAL B O 1
ATOM 1948 N N . ARG B 1 93 ? 19.078 -37.910 4.143 1.00 34.29 92 ARG B N 1
ATOM 1949 C CA . ARG B 1 93 ? 20.344 -38.388 3.600 1.00 33.97 92 ARG B CA 1
ATOM 1950 C C . ARG B 1 93 ? 20.507 -38.070 2.114 1.00 33.49 92 ARG B C 1
ATOM 1951 O O . ARG B 1 93 ? 19.532 -37.981 1.364 1.00 32.90 92 ARG B O 1
ATOM 1959 N N . VAL B 1 94 ? 21.760 -37.902 1.712 1.00 33.07 93 VAL B N 1
ATOM 1960 C CA . VAL B 1 94 ? 22.100 -37.546 0.356 1.00 32.98 93 VAL B CA 1
ATOM 1961 C C . VAL B 1 94 ? 23.197 -38.473 -0.175 1.00 33.27 93 VAL B C 1
ATOM 1962 O O . VAL B 1 94 ? 24.105 -38.884 0.555 1.00 32.80 93 VAL B O 1
ATOM 1966 N N . SER B 1 95 ? 23.082 -38.798 -1.458 1.00 33.87 94 SER B N 1
ATOM 1967 C CA . SER B 1 95 ? 23.964 -39.745 -2.129 1.00 34.54 94 SER B CA 1
ATOM 1968 C C . SER B 1 95 ? 25.416 -39.268 -2.114 1.00 34.69 94 SER B C 1
ATOM 1969 O O . SER B 1 95 ? 26.331 -40.080 -1.996 1.00 34.94 94 SER B O 1
ATOM 1972 N N . SER B 1 96 ? 25.593 -37.945 -2.201 1.00 34.82 95 SER B N 1
ATOM 1973 C CA . SER B 1 96 ? 26.884 -37.285 -2.439 1.00 34.99 95 SER B CA 1
ATOM 1974 C C . SER B 1 96 ? 26.724 -35.762 -2.298 1.00 34.55 95 SER B C 1
ATOM 1975 O O . SER B 1 96 ? 25.715 -35.216 -2.725 1.00 33.86 95 SER B O 1
ATOM 1978 N N . CYS B 1 97 ? 27.686 -35.064 -1.697 1.00 34.42 96 CYS B N 1
ATOM 1979 C CA . CYS B 1 97 ? 27.717 -33.592 -1.852 1.00 34.77 96 CYS B CA 1
ATOM 1980 C C . CYS B 1 97 ? 28.922 -33.213 -2.706 1.00 33.52 96 CYS B C 1
ATOM 1981 O O . CYS B 1 97 ? 30.023 -33.025 -2.181 1.00 34.26 96 CYS B O 1
ATOM 1984 N N . PRO B 1 98 ? 28.728 -33.121 -4.037 1.00 32.58 97 PRO B N 1
ATOM 1985 C CA . PRO B 1 98 ? 29.861 -32.826 -4.920 1.00 31.52 97 PRO B CA 1
ATOM 1986 C C . PRO B 1 98 ? 30.464 -31.446 -4.604 1.00 30.59 97 PRO B C 1
ATOM 1987 O O . PRO B 1 98 ? 29.760 -30.578 -4.054 1.00 30.76 97 PRO B O 1
ATOM 1991 N N . PRO B 1 99 ? 31.750 -31.240 -4.947 1.00 29.59 98 PRO B N 1
ATOM 1992 C CA . PRO B 1 99 ? 32.433 -29.984 -4.655 1.00 28.65 98 PRO B CA 1
ATOM 1993 C C . PRO B 1 99 ? 31.643 -28.798 -5.158 1.00 27.99 98 PRO B C 1
ATOM 1994 O O . PRO B 1 99 ? 31.207 -28.763 -6.313 1.00 27.19 98 PRO B O 1
ATOM 1998 N N . GLY B 1 100 ? 31.456 -27.834 -4.275 1.00 27.58 99 GLY B N 1
ATOM 1999 C CA . GLY B 1 100 ? 30.723 -26.647 -4.619 1.00 27.68 99 GLY B CA 1
ATOM 2000 C C . GLY B 1 100 ? 29.280 -26.755 -4.197 1.00 27.69 99 GLY B C 1
ATOM 2001 O O . GLY B 1 100 ? 28.547 -25.783 -4.342 1.00 28.26 99 GLY B O 1
ATOM 2002 N N . SER B 1 101 ? 28.862 -27.918 -3.680 1.00 27.48 100 SER B N 1
ATOM 2003 C CA . SER B 1 101 ? 27.467 -28.095 -3.228 1.00 27.64 100 SER B CA 1
ATOM 2004 C C . SER B 1 101 ? 27.333 -28.351 -1.737 1.00 28.27 100 SER B C 1
ATOM 2005 O O . SER B 1 101 ? 26.230 -28.532 -1.232 1.00 28.60 100 SER B O 1
ATOM 2008 N N . GLU B 1 102 ? 28.443 -28.372 -1.024 1.00 29.37 101 GLU B N 1
ATOM 2009 C CA . GLU B 1 102 ? 28.415 -28.722 0.394 1.00 30.08 101 GLU B CA 1
ATOM 2010 C C . GLU B 1 102 ? 27.488 -27.811 1.195 1.00 30.32 101 GLU B C 1
ATOM 2011 O O . GLU B 1 102 ? 26.849 -28.251 2.153 1.00 29.68 101 GLU B O 1
ATOM 2017 N N . GLY B 1 103 ? 27.392 -26.556 0.752 1.00 30.75 102 GLY B N 1
ATOM 2018 C CA . GLY B 1 103 ? 26.516 -25.550 1.359 1.00 31.10 102 GLY B CA 1
ATOM 2019 C C . GLY B 1 103 ? 25.075 -25.993 1.545 1.00 31.60 102 GLY B C 1
ATOM 2020 O O . GLY B 1 103 ? 24.526 -25.853 2.635 1.00 31.50 102 GLY B O 1
ATOM 2021 N N . LEU B 1 104 ? 24.478 -26.521 0.475 1.00 31.41 103 LEU B N 1
ATOM 2022 C CA . LEU B 1 104 ? 23.144 -27.121 0.510 1.00 32.05 103 LEU B CA 1
ATOM 2023 C C . LEU B 1 104 ? 22.941 -28.153 1.609 1.00 31.96 103 LEU B C 1
ATOM 2024 O O . LEU B 1 104 ? 21.944 -28.100 2.322 1.00 32.11 103 LEU B O 1
ATOM 2029 N N . CYS B 1 105 ? 23.866 -29.108 1.719 1.00 32.22 104 CYS B N 1
ATOM 2030 C CA . CYS B 1 105 ? 23.747 -30.172 2.720 1.00 33.11 104 CYS B CA 1
ATOM 2031 C C . CYS B 1 105 ? 23.819 -29.587 4.142 1.00 32.98 104 CYS B C 1
ATOM 2032 O O . CYS B 1 105 ? 23.073 -29.996 5.028 1.00 32.65 104 CYS B O 1
ATOM 2035 N N . ASN B 1 106 ? 24.697 -28.609 4.340 1.00 32.65 105 ASN B N 1
ATOM 2036 C CA . ASN B 1 106 ? 24.830 -27.939 5.634 1.00 32.76 105 ASN B CA 1
ATOM 2037 C C . ASN B 1 106 ? 23.523 -27.217 5.984 1.00 32.46 105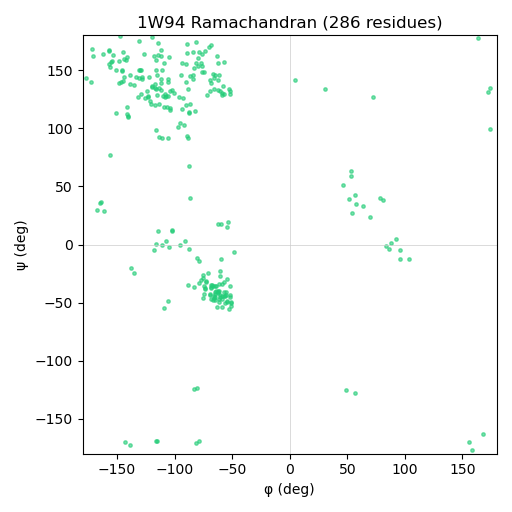 ASN B C 1
ATOM 2038 O O . ASN B 1 106 ? 22.955 -27.454 7.040 1.00 31.64 105 ASN B O 1
ATOM 2043 N N . LEU B 1 107 ? 23.034 -26.355 5.089 1.00 32.11 106 LEU B N 1
ATOM 2044 C CA . LEU B 1 107 ? 21.782 -25.613 5.355 1.00 32.53 106 LEU B CA 1
ATOM 2045 C C . LEU B 1 107 ? 20.586 -26.519 5.711 1.00 33.59 106 LEU B C 1
ATOM 2046 O O . LEU B 1 107 ? 19.834 -26.241 6.656 1.00 32.57 106 LEU B O 1
ATOM 2059 N N . GLY B 1 109 ? 20.580 -29.778 6.623 1.00 34.25 108 GLY B N 1
ATOM 2060 C CA . GLY B 1 109 ? 20.809 -30.791 7.631 1.00 33.77 108 GLY B CA 1
ATOM 2061 C C . GLY B 1 109 ? 20.877 -32.172 7.027 1.00 33.55 108 GLY B C 1
ATOM 2062 O O . GLY B 1 109 ? 20.419 -33.146 7.627 1.00 33.63 108 GLY B O 1
ATOM 2063 N N . LEU B 1 110 ? 21.440 -32.248 5.827 1.00 33.45 109 LEU B N 1
ATOM 2064 C CA . LEU B 1 110 ? 21.552 -33.502 5.114 1.00 33.58 109 LEU B CA 1
ATOM 2065 C C . LEU B 1 110 ? 22.854 -34.159 5.487 1.00 34.11 109 LEU B C 1
ATOM 2066 O O . LEU B 1 110 ? 23.882 -33.487 5.619 1.00 34.22 109 LEU B O 1
ATOM 2071 N N . GLU B 1 111 ? 22.820 -35.472 5.663 1.00 34.36 110 GLU B N 1
ATOM 2072 C CA . GLU B 1 111 ? 24.045 -36.203 5.933 1.00 35.17 110 GLU B CA 1
ATOM 2073 C C . GLU B 1 111 ? 24.348 -37.115 4.770 1.00 35.13 110 GLU B C 1
ATOM 2074 O O . GLU B 1 111 ? 23.458 -37.798 4.245 1.00 34.62 110 GLU B O 1
ATOM 2080 N N . VAL B 1 112 ? 25.612 -37.105 4.362 1.00 35.62 111 VAL B N 1
ATOM 2081 C CA . VAL B 1 112 ? 26.002 -37.822 3.161 1.00 36.33 111 VAL B CA 1
ATOM 2082 C C . VAL B 1 112 ? 26.143 -39.289 3.522 1.00 36.81 111 VAL B C 1
ATOM 2083 O O . VAL B 1 112 ? 26.255 -39.642 4.702 1.00 36.66 111 VAL B O 1
ATOM 2087 N N . ASP B 1 113 ? 26.099 -40.142 2.509 1.00 37.26 112 ASP B N 1
ATOM 2088 C CA . ASP B 1 113 ? 26.043 -41.563 2.737 1.00 37.98 112 ASP B CA 1
ATOM 2089 C C . ASP B 1 113 ? 25.849 -42.230 1.398 1.00 38.07 112 ASP B C 1
ATOM 2090 O O . ASP B 1 113 ? 24.735 -42.288 0.879 1.00 38.08 112 ASP B O 1
ATOM 2095 N N . GLU B 1 114 ? 26.935 -42.730 0.820 1.00 38.46 113 GLU B N 1
ATOM 2096 C CA . GLU B 1 114 ? 26.789 -43.428 -0.444 1.00 38.73 113 GLU B CA 1
ATOM 2097 C C . GLU B 1 114 ? 26.466 -44.900 -0.189 1.00 38.60 113 GLU B C 1
ATOM 2098 O O . GLU B 1 114 ? 26.950 -45.790 -0.893 1.00 38.82 113 GLU B O 1
ATOM 2104 N N . SER B 1 115 ? 25.625 -45.164 0.809 1.00 38.71 114 SER B N 1
ATOM 2105 C CA . SER B 1 115 ? 25.086 -46.510 0.961 1.00 38.64 114 SER B CA 1
ATOM 2106 C C . SER B 1 115 ? 23.737 -46.620 1.718 1.00 38.73 114 SER B C 1
ATOM 2107 O O . SER B 1 115 ? 22.689 -46.607 1.024 1.00 38.64 114 SER B O 1
ATOM 2110 N N . ARG B 1 118 ? 18.036 -44.871 -1.894 1.00 27.95 117 ARG B N 1
ATOM 2111 C CA . ARG B 1 118 ? 16.647 -45.117 -1.501 1.00 28.34 117 ARG B CA 1
ATOM 2112 C C . ARG B 1 118 ? 16.195 -44.214 -0.344 1.00 28.84 117 ARG B C 1
ATOM 2113 O O . ARG B 1 118 ? 16.860 -44.155 0.693 1.00 29.21 117 ARG B O 1
ATOM 2121 N N . ASP B 1 119 ? 15.074 -43.511 -0.535 1.00 28.95 118 ASP B N 1
ATOM 2122 C CA . ASP B 1 119 ? 14.503 -42.608 0.480 1.00 29.16 118 ASP B CA 1
ATOM 2123 C C . ASP B 1 119 ? 15.438 -41.442 0.802 1.00 29.44 118 ASP B C 1
ATOM 2124 O O . ASP B 1 119 ? 15.471 -40.945 1.933 1.00 30.33 118 ASP B O 1
ATOM 2129 N N . ALA B 1 120 ? 16.182 -41.001 -0.208 1.00 28.71 119 ALA B N 1
ATOM 2130 C CA . ALA B 1 120 ? 17.296 -40.099 -0.003 1.00 28.03 119 ALA B CA 1
ATOM 2131 C C . ALA B 1 120 ? 17.386 -39.109 -1.156 1.00 28.01 119 ALA B C 1
ATOM 2132 O O . ALA B 1 120 ? 16.834 -39.356 -2.248 1.00 27.37 119 ALA B O 1
ATOM 2134 N N . TRP B 1 121 ? 18.074 -37.990 -0.913 1.00 27.73 120 TRP B N 1
ATOM 2135 C CA . TRP B 1 121 ? 18.263 -36.975 -1.944 1.00 27.57 120 TRP B CA 1
ATOM 2136 C C . TRP B 1 121 ? 19.420 -37.326 -2.843 1.00 27.93 120 TRP B C 1
ATOM 2137 O O . TRP B 1 121 ? 20.371 -37.997 -2.419 1.00 27.88 120 TRP B O 1
ATOM 2148 N N . SER B 1 122 ? 19.348 -36.855 -4.080 1.00 28.32 121 SER B N 1
ATOM 2149 C CA . SER B 1 122 ? 20.478 -36.928 -4.988 1.00 29.22 121 SER B CA 1
ATOM 2150 C C . SER B 1 122 ? 20.858 -35.533 -5.512 1.00 28.69 121 SER B C 1
ATOM 2151 O O . SER B 1 122 ? 20.006 -34.815 -5.996 1.00 28.80 121 SER B O 1
ATOM 2154 N N . ILE B 1 123 ? 22.134 -35.154 -5.399 1.00 28.54 122 ILE B N 1
ATOM 2155 C CA . ILE B 1 123 ? 22.632 -33.885 -5.976 1.00 28.98 122 ILE B CA 1
ATOM 2156 C C . ILE B 1 123 ? 23.468 -34.119 -7.243 1.00 28.66 122 ILE B C 1
ATOM 2157 O O . ILE B 1 123 ? 24.394 -34.922 -7.249 1.00 28.75 122 ILE B O 1
ATOM 2162 N N . ARG B 1 124 ? 23.120 -33.419 -8.319 1.00 28.61 123 ARG B N 1
ATOM 2163 C CA . ARG B 1 124 ? 23.880 -33.476 -9.560 1.00 28.47 123 ARG B CA 1
ATOM 2164 C C . ARG B 1 124 ? 23.933 -32.092 -10.193 1.00 27.82 123 ARG B C 1
ATOM 2165 O O . ARG B 1 124 ? 23.147 -31.220 -9.853 1.00 26.70 123 ARG B O 1
ATOM 2173 N N . THR B 1 125 ? 24.891 -31.915 -11.099 1.00 27.33 124 THR B N 1
ATOM 2174 C CA . THR B 1 125 ? 25.110 -30.687 -11.855 1.00 26.91 124 THR B CA 1
ATOM 2175 C C . THR B 1 125 ? 24.049 -30.576 -12.958 1.00 27.14 124 THR B C 1
ATOM 2176 O O . THR B 1 125 ? 23.375 -31.563 -13.266 1.00 26.59 124 THR B O 1
ATOM 2180 N N . ASP B 1 126 ? 23.890 -29.382 -13.538 1.00 27.37 125 ASP B N 1
ATOM 2181 C CA . ASP B 1 126 ? 22.848 -29.144 -14.556 1.00 28.23 125 ASP B CA 1
ATOM 2182 C C . ASP B 1 126 ? 23.320 -28.158 -15.606 1.00 28.43 125 ASP B C 1
ATOM 2183 O O . ASP B 1 126 ? 24.116 -27.277 -15.300 1.00 27.82 125 ASP B O 1
ATOM 2188 N N . GLU B 1 127 ? 22.816 -28.297 -16.834 1.00 29.15 126 GLU B N 1
ATOM 2189 C CA . GLU B 1 127 ? 23.228 -27.404 -17.914 1.00 29.88 126 GLU B CA 1
ATOM 2190 C C . GLU B 1 127 ? 22.657 -26.006 -17.700 1.00 30.25 126 GLU B C 1
ATOM 2191 O O . GLU B 1 127 ? 23.236 -25.035 -18.167 1.00 29.86 126 GLU B O 1
ATOM 2197 N N . GLU B 1 128 ? 21.539 -25.923 -16.961 1.00 30.27 127 GLU B N 1
ATOM 2198 C CA . GLU B 1 128 ? 20.833 -24.669 -16.718 1.00 30.17 127 GLU B CA 1
ATOM 2199 C C . GLU B 1 128 ? 20.955 -24.186 -15.282 1.00 29.77 127 GLU B C 1
ATOM 2200 O O . GLU B 1 128 ? 21.371 -23.061 -15.056 1.00 31.08 127 GLU B O 1
ATOM 2206 N N . TYR B 1 129 ? 20.593 -25.025 -14.316 1.00 28.13 128 TYR B N 1
ATOM 2207 C CA . TYR B 1 129 ? 20.648 -24.669 -12.902 1.00 27.10 128 TYR B CA 1
ATOM 2208 C C . TYR B 1 129 ? 22.026 -24.885 -12.308 1.00 26.66 128 TYR B C 1
ATOM 2209 O O . TYR B 1 129 ? 22.855 -25.561 -12.905 1.00 26.20 128 TYR B O 1
ATOM 2218 N N . ALA B 1 130 ? 22.264 -24.326 -11.123 1.00 26.62 129 ALA B N 1
ATOM 2219 C CA . ALA B 1 130 ? 23.537 -24.537 -10.422 1.00 25.51 129 ALA B CA 1
ATOM 2220 C C . ALA B 1 130 ? 23.612 -25.997 -9.941 1.00 25.30 129 ALA B C 1
ATOM 2221 O O . ALA B 1 130 ? 24.648 -26.655 -10.066 1.00 24.74 129 ALA B O 1
ATOM 2223 N N . TRP B 1 131 ? 22.508 -26.490 -9.393 1.00 24.88 130 TRP B N 1
ATOM 2224 C CA . TRP B 1 131 ? 22.416 -27.861 -8.885 1.00 25.16 130 TRP B CA 1
ATOM 2225 C C . TRP B 1 131 ? 20.970 -28.306 -9.014 1.00 25.99 130 TRP B C 1
ATOM 2226 O O . TRP B 1 131 ? 20.077 -27.471 -8.939 1.00 26.14 130 TRP B O 1
ATOM 2237 N N . VAL B 1 132 ? 20.747 -29.606 -9.205 1.00 26.18 131 VAL B N 1
ATOM 2238 C CA . VAL B 1 132 ? 19.401 -30.174 -9.127 1.00 27.84 131 VAL B CA 1
ATOM 2239 C C . VAL B 1 132 ? 19.433 -31.143 -7.956 1.00 28.93 131 VAL B C 1
ATOM 2240 O O . VAL B 1 132 ? 20.269 -32.053 -7.933 1.00 28.56 131 VAL B O 1
ATOM 2252 N N . GLU B 1 134 ? 17.278 -33.949 -6.303 1.00 30.87 133 GLU B N 1
ATOM 2253 C CA . GLU B 1 134 ? 16.157 -34.804 -6.648 1.00 30.02 133 GLU B CA 1
ATOM 2254 C C . GLU B 1 134 ? 15.882 -35.817 -5.553 1.00 29.41 133 GLU B C 1
ATOM 2255 O O . GLU B 1 134 ? 16.814 -36.456 -5.054 1.00 29.07 133 GLU B O 1
ATOM 2261 N N . LEU B 1 135 ? 14.607 -35.983 -5.206 1.00 28.62 134 LEU B N 1
ATOM 2262 C CA . LEU B 1 135 ? 14.211 -36.999 -4.248 1.00 28.81 134 LEU B CA 1
ATOM 2263 C C . LEU B 1 135 ? 14.092 -38.401 -4.876 1.00 29.07 134 LEU B C 1
ATOM 2264 O O . LEU B 1 135 ? 13.313 -38.599 -5.796 1.00 27.99 134 LEU B O 1
ATOM 2277 N N . ASP B 1 137 ? 12.848 -42.247 -4.254 1.00 32.23 136 ASP B N 1
ATOM 2278 C CA . ASP B 1 137 ? 11.832 -42.851 -3.393 1.00 32.79 136 ASP B CA 1
ATOM 2279 C C . ASP B 1 137 ? 12.357 -44.048 -2.588 1.00 32.81 136 ASP B C 1
ATOM 2280 O O . ASP B 1 137 ? 13.508 -44.469 -2.775 1.00 32.75 136 ASP B O 1
ATOM 2285 N N . ALA B 1 138 ? 11.499 -44.573 -1.699 1.00 32.72 137 ALA B N 1
ATOM 2286 C CA . ALA B 1 138 ? 11.764 -45.798 -0.913 1.00 32.78 137 ALA B CA 1
ATOM 2287 C C . ALA B 1 138 ? 12.284 -46.986 -1.738 1.00 32.49 137 ALA B C 1
ATOM 2288 O O . ALA B 1 138 ? 12.668 -48.012 -1.188 1.00 32.19 137 ALA B O 1
ATOM 2290 N N . ARG B 1 139 ? 12.302 -46.821 -3.058 1.00 32.42 138 ARG B N 1
ATOM 2291 C CA . ARG B 1 139 ? 12.728 -47.865 -3.984 1.00 32.22 138 ARG B CA 1
ATOM 2292 C C . ARG B 1 139 ? 13.957 -47.413 -4.785 1.00 32.17 138 ARG B C 1
ATOM 2293 O O . ARG B 1 139 ? 14.508 -48.185 -5.573 1.00 32.23 138 ARG B O 1
ATOM 2301 N N . GLY B 1 140 ? 14.373 -46.160 -4.598 1.00 32.22 139 GLY B N 1
ATOM 2302 C CA . GLY B 1 140 ? 15.558 -45.639 -5.278 1.00 31.99 139 GLY B CA 1
ATOM 2303 C C . GLY B 1 140 ? 15.316 -45.033 -6.652 1.00 32.08 139 GLY B C 1
ATOM 2304 O O . GLY B 1 140 ? 16.268 -44.591 -7.310 1.00 32.30 139 GLY B O 1
ATOM 2305 N N . THR B 1 141 ? 14.060 -45.006 -7.100 1.00 31.54 140 THR B N 1
ATOM 2306 C CA . THR B 1 141 ? 13.723 -44.267 -8.323 1.00 31.37 140 THR B CA 1
ATOM 2307 C C . THR B 1 141 ? 13.259 -42.830 -7.991 1.00 30.83 140 THR B C 1
ATOM 2308 O O . THR B 1 141 ? 12.823 -42.555 -6.873 1.00 30.83 140 THR B O 1
ATOM 2312 N N . PRO B 1 142 ? 13.389 -41.897 -8.952 1.00 30.53 141 PRO B N 1
ATOM 2313 C CA . PRO B 1 142 ? 12.996 -40.497 -8.698 1.00 29.83 141 PRO B CA 1
ATOM 2314 C C . PRO B 1 142 ? 11.530 -40.392 -8.267 1.00 29.16 141 PRO B C 1
ATOM 2315 O O . PRO B 1 142 ? 10.652 -40.956 -8.918 1.00 28.78 141 PRO B O 1
ATOM 2319 N N . ALA B 1 143 ? 11.291 -39.692 -7.162 1.00 28.12 142 ALA B N 1
ATOM 2320 C CA . ALA B 1 143 ? 9.969 -39.602 -6.553 1.00 27.54 142 ALA B CA 1
ATOM 2321 C C . ALA B 1 143 ? 9.103 -38.47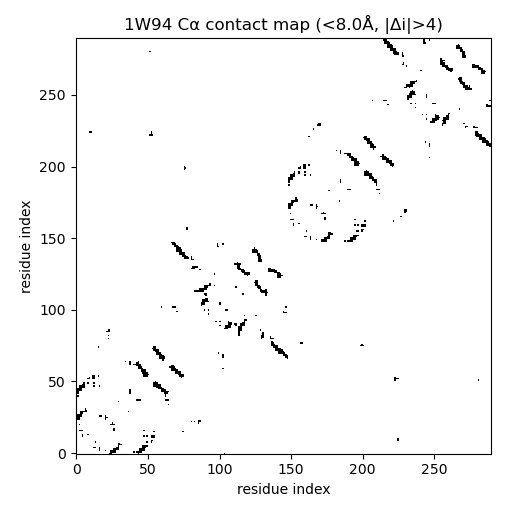5 -7.123 1.00 27.49 142 ALA B C 1
ATOM 2322 O O . ALA B 1 143 ? 7.943 -38.335 -6.741 1.00 27.66 142 ALA B O 1
ATOM 2324 N N . GLY B 1 144 ? 9.671 -37.683 -8.032 1.00 27.17 143 GLY B N 1
ATOM 2325 C CA . GLY B 1 144 ? 8.973 -36.559 -8.655 1.00 27.12 143 GLY B CA 1
ATOM 2326 C C . GLY B 1 144 ? 8.940 -35.304 -7.797 1.00 26.53 143 GLY B C 1
ATOM 2327 O O . GLY B 1 144 ? 7.912 -34.606 -7.731 1.00 26.42 143 GLY B O 1
ATOM 2328 N N . PHE B 1 145 ? 10.041 -35.042 -7.101 1.00 25.99 144 PHE B N 1
ATOM 2329 C CA . PHE B 1 145 ? 10.177 -33.836 -6.286 1.00 25.90 144 PHE B CA 1
ATOM 2330 C C . PHE B 1 145 ? 11.602 -33.360 -6.451 1.00 25.88 144 PHE B C 1
ATOM 2331 O O . PHE B 1 145 ? 12.520 -34.094 -6.153 1.00 25.76 144 PHE B O 1
ATOM 2339 N N . LYS B 1 146 ? 11.783 -32.150 -6.981 1.00 25.49 145 LYS B N 1
ATOM 2340 C CA . LYS B 1 146 ? 13.113 -31.628 -7.243 1.00 26.47 145 LYS B CA 1
ATOM 2341 C C . LYS B 1 146 ? 13.192 -30.208 -6.721 1.00 26.23 145 LYS B C 1
ATOM 2342 O O . LYS B 1 146 ? 12.208 -29.457 -6.764 1.00 26.45 145 LYS B O 1
ATOM 2348 N N . LEU B 1 147 ? 14.356 -29.853 -6.195 1.00 25.87 146 LEU B N 1
ATOM 2349 C CA . LEU B 1 147 ? 14.695 -28.464 -5.956 1.00 26.10 146 LEU B CA 1
ATOM 2350 C C . LEU B 1 147 ? 15.687 -28.072 -7.062 1.00 26.37 146 LEU B C 1
ATOM 2351 O O . LEU B 1 147 ? 16.767 -28.666 -7.159 1.00 25.94 146 LEU B O 1
ATOM 2356 N N . LEU B 1 148 ? 15.312 -27.107 -7.902 1.00 24.68 147 LEU B N 1
ATOM 2357 C CA . LEU B 1 148 ? 16.205 -26.634 -8.957 1.00 24.89 147 LEU B CA 1
ATOM 2358 C C . LEU B 1 148 ? 16.944 -25.404 -8.444 1.00 24.72 147 LEU B C 1
ATOM 2359 O O . LEU B 1 148 ? 16.362 -24.323 -8.296 1.00 25.19 147 LEU B O 1
ATOM 2364 N N . ILE B 1 149 ? 18.208 -25.590 -8.110 1.00 24.33 148 ILE B N 1
ATOM 2365 C CA . ILE B 1 149 ? 18.950 -24.570 -7.364 1.00 24.49 148 ILE B CA 1
ATOM 2366 C C . ILE B 1 149 ? 19.577 -23.552 -8.303 1.00 24.88 148 ILE B C 1
ATOM 2367 O O . ILE B 1 149 ? 20.389 -23.905 -9.160 1.00 23.82 148 ILE B O 1
ATOM 2372 N N . ARG B 1 150 ? 19.210 -22.289 -8.123 1.00 25.68 149 ARG B N 1
ATOM 2373 C CA . ARG B 1 150 ? 19.777 -21.211 -8.910 1.00 27.43 149 ARG B CA 1
ATOM 2374 C C . ARG B 1 150 ? 21.055 -20.660 -8.256 1.00 25.66 149 ARG B C 1
ATOM 2375 O O . ARG B 1 150 ? 21.997 -20.309 -8.933 1.00 25.29 149 ARG B O 1
ATOM 2383 N N . ASP B 1 151 ? 21.087 -20.641 -6.930 1.00 25.74 150 ASP B N 1
ATOM 2384 C CA . ASP B 1 151 ? 22.223 -20.125 -6.163 1.00 24.98 150 ASP B CA 1
ATOM 2385 C C . ASP B 1 151 ? 22.004 -20.453 -4.680 1.00 24.94 150 ASP B C 1
ATOM 2386 O O . ASP B 1 151 ? 20.899 -20.807 -4.273 1.00 23.26 150 ASP B O 1
ATOM 2391 N N . PHE B 1 152 ? 23.041 -20.283 -3.879 1.00 24.89 151 PHE B N 1
ATOM 2392 C CA . PHE B 1 152 ? 22.902 -20.370 -2.429 1.00 25.67 151 PHE B CA 1
ATOM 2393 C C . PHE B 1 152 ? 24.036 -19.608 -1.765 1.00 26.63 151 PHE B C 1
ATOM 2394 O O . PHE B 1 152 ? 25.085 -19.380 -2.381 1.00 24.95 151 PHE B O 1
ATOM 2402 N N . ARG B 1 153 ? 23.805 -19.163 -0.527 1.00 28.00 152 ARG B N 1
ATOM 2403 C CA . ARG B 1 153 ? 24.853 -18.579 0.284 1.00 29.43 152 ARG B CA 1
ATOM 2404 C C . ARG B 1 153 ? 24.769 -19.139 1.686 1.00 29.89 152 ARG B C 1
ATOM 2405 O O . ARG B 1 153 ? 23.685 -19.284 2.227 1.00 27.72 152 ARG B O 1
ATOM 2413 N N . VAL B 1 154 ? 25.926 -19.475 2.249 1.00 31.19 153 VAL B N 1
ATOM 2414 C CA . VAL B 1 154 ? 26.047 -19.816 3.666 1.00 33.46 153 VAL B CA 1
ATOM 2415 C C . VAL B 1 154 ? 26.764 -18.624 4.323 1.00 34.39 153 VAL B C 1
ATOM 2416 O O . VAL B 1 154 ? 27.825 -18.191 3.848 1.00 34.93 153 VAL B O 1
ATOM 2420 N N . GLY B 1 155 ? 26.170 -18.098 5.393 1.00 35.70 154 GLY B N 1
ATOM 2421 C CA . GLY B 1 155 ? 26.694 -16.930 6.115 1.00 37.01 154 GLY B CA 1
ATOM 2422 C C . GLY B 1 155 ? 25.650 -15.822 6.204 1.00 38.30 154 GLY B C 1
ATOM 2423 O O . GLY B 1 155 ? 25.523 -15.136 7.235 1.00 38.89 154 GLY B O 1
#